Protein AF-A0A2D7ID53-F1 (afdb_monomer)

Structure (mmCIF, N/CA/C/O backbone):
data_AF-A0A2D7ID53-F1
#
_entry.id   AF-A0A2D7ID53-F1
#
loop_
_atom_site.group_PDB
_atom_site.id
_atom_site.type_symbol
_atom_site.label_atom_id
_atom_site.label_alt_id
_atom_site.label_comp_id
_atom_site.label_asym_id
_atom_site.label_entity_id
_atom_site.label_seq_id
_atom_site.pdbx_PDB_ins_code
_atom_site.Cartn_x
_atom_site.Cartn_y
_atom_site.Cartn_z
_atom_site.occupancy
_atom_site.B_iso_or_equiv
_atom_site.auth_seq_id
_atom_site.auth_comp_id
_atom_site.auth_asym_id
_atom_site.auth_atom_id
_atom_site.pdbx_PDB_model_num
ATOM 1 N N . MET A 1 1 ? -32.917 -22.257 18.098 1.00 41.25 1 MET A N 1
ATOM 2 C CA . MET A 1 1 ? -31.960 -21.820 19.135 1.00 41.25 1 MET A CA 1
ATOM 3 C C . MET A 1 1 ? -31.713 -20.346 18.908 1.00 41.25 1 MET A C 1
ATOM 5 O O . MET A 1 1 ? -31.464 -19.982 17.764 1.00 41.25 1 MET A O 1
ATOM 9 N N . SER A 1 2 ? -31.860 -19.512 19.936 1.00 52.16 2 SER A N 1
ATOM 10 C CA . SER A 1 2 ? -31.463 -18.105 19.840 1.00 52.16 2 SER A CA 1
ATOM 11 C C . SER A 1 2 ? -29.978 -18.043 19.462 1.00 52.16 2 SER A C 1
ATOM 13 O O . SER A 1 2 ? -29.168 -18.703 20.108 1.00 52.16 2 SER A O 1
ATOM 15 N N . LYS A 1 3 ? -29.627 -17.316 18.392 1.00 76.31 3 LYS A N 1
ATOM 16 C CA . LYS A 1 3 ? -28.229 -17.027 18.017 1.00 76.31 3 LYS A CA 1
ATOM 17 C C . LYS A 1 3 ? -27.692 -15.783 18.745 1.00 76.31 3 LYS A C 1
ATOM 19 O O . LYS A 1 3 ? -26.691 -15.207 18.325 1.00 76.31 3 LYS A O 1
ATOM 24 N N . VAL A 1 4 ? -28.375 -15.352 19.805 1.00 86.44 4 VAL A N 1
ATOM 25 C CA . VAL A 1 4 ? -27.914 -14.274 20.678 1.00 86.44 4 VAL A CA 1
ATOM 26 C C . VAL A 1 4 ? -26.907 -14.838 21.674 1.00 86.44 4 VAL A C 1
ATOM 28 O O . VAL A 1 4 ? -27.161 -15.885 22.270 1.00 86.44 4 VAL A O 1
ATOM 31 N N . LYS A 1 5 ? -25.782 -14.147 21.862 1.00 92.31 5 LYS A N 1
ATOM 32 C CA . LYS A 1 5 ? -24.809 -14.452 22.920 1.00 92.31 5 LYS A CA 1
ATOM 33 C C . LYS A 1 5 ? -24.472 -13.196 23.707 1.00 92.31 5 LYS A C 1
ATOM 35 O O . LYS A 1 5 ? -24.335 -12.129 23.107 1.00 92.31 5 LYS A O 1
ATOM 40 N N . MET A 1 6 ? -24.291 -13.327 25.018 1.00 96.12 6 MET A N 1
ATOM 41 C CA . MET A 1 6 ? -23.819 -12.216 25.841 1.00 96.12 6 MET A CA 1
ATOM 42 C C . MET A 1 6 ? -22.350 -11.922 25.539 1.00 96.12 6 MET A C 1
ATOM 44 O O . MET A 1 6 ? -21.576 -12.820 25.196 1.00 96.12 6 MET A O 1
ATOM 48 N N . LEU A 1 7 ? -21.942 -10.663 25.699 1.00 96.25 7 LEU A N 1
ATOM 49 C CA . LEU A 1 7 ? -20.563 -10.233 25.473 1.00 96.25 7 LEU A CA 1
ATOM 50 C C . LEU A 1 7 ? -19.567 -11.073 26.283 1.00 96.25 7 LEU A C 1
ATOM 52 O O . LEU A 1 7 ? -18.547 -11.501 25.746 1.00 96.25 7 LEU A O 1
ATOM 56 N N . LEU A 1 8 ? -19.867 -11.329 27.558 1.00 97.19 8 LEU A N 1
ATOM 57 C CA . LEU A 1 8 ? -18.986 -12.084 28.452 1.00 97.19 8 LEU A CA 1
ATOM 58 C C . LEU A 1 8 ? -18.847 -13.561 28.050 1.00 97.19 8 LEU A C 1
ATOM 60 O O . LEU A 1 8 ? -17.751 -14.110 28.167 1.00 97.19 8 LEU A O 1
ATOM 64 N N . ASP A 1 9 ? -19.898 -14.172 27.497 1.00 95.69 9 ASP A N 1
ATOM 65 C CA . ASP A 1 9 ? -19.823 -15.534 26.952 1.00 95.69 9 ASP A CA 1
ATOM 66 C C . ASP A 1 9 ? -18.870 -15.575 25.752 1.00 95.69 9 ASP A C 1
ATOM 68 O O . ASP A 1 9 ? -17.985 -16.426 25.668 1.00 95.69 9 ASP A O 1
ATOM 72 N N . VAL A 1 10 ? -18.981 -14.591 24.856 1.00 94.75 10 VAL A N 1
ATOM 73 C CA . VAL A 1 10 ? -18.097 -14.473 23.687 1.00 94.75 10 VAL A CA 1
ATOM 74 C C . VAL A 1 10 ? -16.656 -14.164 24.092 1.00 94.75 10 VAL A C 1
ATOM 76 O O . VAL A 1 10 ? -15.720 -14.655 23.464 1.00 94.75 10 VAL A O 1
ATOM 79 N N . VAL A 1 11 ? -16.436 -13.392 25.159 1.00 96.19 11 VAL A N 1
ATOM 80 C CA . VAL A 1 11 ? -15.091 -13.184 25.719 1.00 96.19 11 VAL A CA 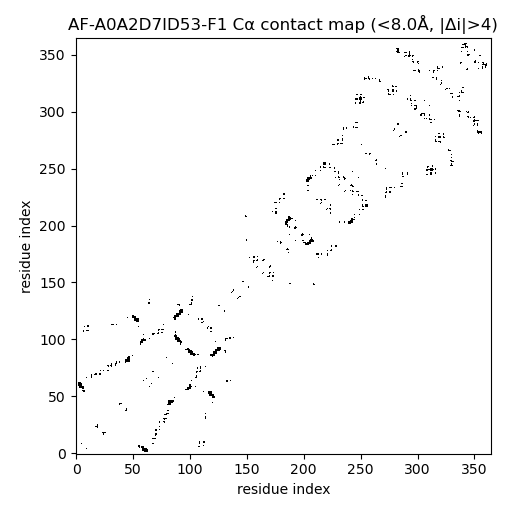1
ATOM 81 C C . VAL A 1 11 ? -14.494 -14.510 26.196 1.00 96.19 11 VAL A C 1
ATOM 83 O O . VAL A 1 11 ? -13.323 -14.772 25.915 1.00 96.19 11 VAL A O 1
ATOM 86 N N . ALA A 1 12 ? -15.276 -15.354 26.876 1.00 95.31 12 ALA A N 1
ATOM 87 C CA . ALA A 1 12 ? -14.819 -16.667 27.328 1.00 95.31 12 ALA A CA 1
ATOM 88 C C . ALA A 1 12 ? -14.490 -17.602 26.149 1.00 95.31 12 ALA A C 1
ATOM 90 O O . ALA A 1 12 ? -13.464 -18.286 26.172 1.00 95.31 12 ALA A O 1
ATOM 91 N N . GLU A 1 13 ? -15.306 -17.586 25.093 1.00 93.38 13 GLU A N 1
ATOM 92 C CA . GLU A 1 13 ? -15.044 -18.318 23.846 1.00 93.38 13 GLU A CA 1
ATOM 93 C C . GLU A 1 13 ? -13.737 -17.855 23.189 1.00 93.38 13 GLU A C 1
ATOM 95 O O . GLU A 1 13 ? -12.841 -18.664 22.951 1.00 93.38 13 GLU A O 1
ATOM 100 N N . VAL A 1 14 ? -13.556 -16.543 23.009 1.00 92.75 14 VAL A N 1
ATOM 101 C CA . VAL A 1 14 ? -12.329 -15.983 22.425 1.00 92.75 14 VAL A CA 1
ATOM 102 C C . VAL A 1 14 ? -11.102 -16.310 23.274 1.00 92.75 14 VAL A C 1
ATOM 104 O O . VAL A 1 14 ? -10.051 -16.622 22.722 1.00 92.75 14 VAL A O 1
ATOM 107 N N . GLN A 1 15 ? -11.195 -16.275 24.605 1.00 93.62 15 GLN A N 1
ATOM 108 C CA . GLN A 1 15 ? -10.083 -16.664 25.480 1.00 93.62 15 GLN A CA 1
ATOM 109 C C . GLN A 1 15 ? -9.680 -18.132 25.303 1.00 93.62 15 GLN A C 1
ATOM 111 O O . GLN A 1 15 ? -8.494 -18.451 25.412 1.00 93.62 15 GLN A O 1
ATOM 116 N N . LYS A 1 16 ? -10.649 -19.007 25.021 1.00 93.31 16 LYS A N 1
ATOM 117 C CA . LYS A 1 16 ? -10.422 -20.431 24.773 1.00 93.31 16 LYS A CA 1
ATOM 118 C C . LYS A 1 16 ? -9.828 -20.688 23.385 1.00 93.31 16 LYS A C 1
ATOM 120 O O . LYS A 1 16 ? -8.919 -21.501 23.274 1.00 93.31 16 LYS A O 1
ATOM 125 N N . GLU A 1 17 ? -10.318 -20.001 22.357 1.00 91.12 17 GLU A N 1
ATOM 126 C CA . GLU A 1 17 ? -9.949 -20.231 20.950 1.00 91.12 17 GLU A CA 1
ATOM 127 C C . GLU A 1 17 ? -8.668 -19.492 20.530 1.00 91.12 17 GLU A C 1
ATOM 129 O O . GLU A 1 17 ? -7.890 -19.976 19.706 1.00 91.12 17 GLU A O 1
ATOM 134 N N . ALA A 1 18 ? -8.385 -18.324 21.117 1.00 89.50 18 ALA A N 1
ATOM 135 C CA . ALA A 1 18 ? -7.254 -17.491 20.710 1.00 89.50 18 ALA A CA 1
ATOM 136 C C . ALA A 1 18 ? -5.874 -18.178 20.745 1.00 89.50 18 ALA A C 1
ATOM 138 O O . ALA A 1 18 ? -5.064 -17.870 19.866 1.00 89.50 18 ALA A O 1
ATOM 139 N N . PRO A 1 19 ? -5.551 -19.071 21.705 1.00 92.19 19 PRO A N 1
ATOM 140 C CA . PRO A 1 19 ? -4.287 -19.806 21.695 1.00 92.19 19 PRO A CA 1
ATOM 141 C C . PRO A 1 19 ? -4.093 -20.710 20.472 1.00 92.19 19 PRO A C 1
ATOM 143 O O . PRO A 1 19 ? -2.948 -20.936 20.082 1.00 92.19 19 PRO A O 1
ATOM 146 N N . GLU A 1 20 ? -5.179 -21.208 19.875 1.00 90.88 20 GLU A N 1
ATOM 147 C CA . GLU A 1 20 ? -5.150 -22.062 18.681 1.00 90.88 20 GLU A CA 1
ATOM 148 C C . GLU A 1 20 ? -5.042 -21.215 17.403 1.00 90.88 20 GLU A C 1
ATOM 150 O O . GLU A 1 20 ? -4.245 -21.516 16.513 1.00 90.88 20 GLU A O 1
ATOM 155 N N . ASP A 1 21 ? -5.767 -20.096 17.355 1.00 86.25 21 ASP A N 1
ATOM 156 C CA . ASP A 1 21 ? -5.868 -19.233 16.171 1.00 86.25 21 ASP A CA 1
ATOM 157 C C . ASP A 1 21 ? -4.737 -18.208 16.025 1.00 86.25 21 ASP A C 1
ATOM 159 O O . ASP A 1 21 ? -4.472 -17.689 14.932 1.00 86.25 21 ASP A O 1
ATOM 163 N N . VAL A 1 22 ? -4.086 -17.837 17.130 1.00 90.56 22 VAL A N 1
ATOM 164 C CA . VAL A 1 22 ? -3.120 -16.736 17.164 1.00 90.56 22 VAL A CA 1
ATOM 165 C C . VAL A 1 22 ? -1.745 -17.241 17.601 1.00 90.56 22 VAL A C 1
ATOM 167 O O . VAL A 1 22 ? -1.519 -17.511 18.782 1.00 90.56 22 VAL A O 1
ATOM 170 N N . PRO A 1 23 ? -0.750 -17.253 16.693 1.00 91.38 23 PRO A N 1
ATOM 171 C CA . PRO A 1 23 ? 0.606 -17.651 17.040 1.00 91.38 23 PRO A CA 1
ATOM 172 C C . PRO A 1 23 ? 1.173 -16.818 18.193 1.00 91.38 23 PRO A C 1
ATOM 174 O O . PRO A 1 23 ? 1.200 -15.581 18.130 1.00 91.38 23 PRO A O 1
ATOM 177 N N . ASN A 1 24 ? 1.682 -17.506 19.219 1.00 93.12 24 ASN A N 1
ATOM 178 C CA . ASN A 1 24 ? 2.230 -16.909 20.440 1.00 93.12 24 ASN A CA 1
ATOM 179 C C . ASN A 1 24 ? 1.235 -16.001 21.186 1.00 93.12 24 ASN A C 1
ATOM 181 O O . ASN A 1 24 ? 1.640 -14.971 21.736 1.00 93.12 24 ASN A O 1
ATOM 185 N N . PHE A 1 25 ? -0.053 -16.364 21.200 1.00 93.56 25 PHE A N 1
ATOM 186 C CA . PHE A 1 25 ? -1.121 -15.579 21.820 1.00 93.56 25 PHE A CA 1
ATOM 187 C C . PHE A 1 25 ? -0.772 -15.090 23.231 1.00 93.56 25 PHE A C 1
ATOM 189 O O . PHE A 1 25 ? -0.771 -13.886 23.466 1.00 93.56 25 PHE A O 1
ATOM 196 N N . SER A 1 26 ? -0.387 -15.987 24.145 1.00 93.31 26 SER A N 1
ATOM 197 C CA . SER A 1 26 ? -0.123 -15.636 25.550 1.00 93.31 26 SER A CA 1
ATOM 198 C C . SER A 1 26 ? 0.940 -14.546 25.702 1.00 93.31 26 SER A C 1
ATOM 200 O O . SER A 1 26 ? 0.766 -13.611 26.482 1.00 93.31 26 SER A O 1
ATOM 202 N N . LYS A 1 27 ? 2.018 -14.619 24.907 1.00 95.31 27 LYS A N 1
ATOM 203 C CA . LYS A 1 27 ? 3.072 -13.596 24.893 1.00 95.31 27 LYS A CA 1
ATOM 204 C C . LYS A 1 27 ? 2.535 -12.262 24.373 1.00 95.31 27 LYS A C 1
ATOM 206 O O . LYS A 1 27 ? 2.718 -11.236 25.018 1.00 95.31 27 LYS A O 1
ATOM 211 N N . ARG A 1 28 ? 1.838 -12.279 23.233 1.00 95.06 28 ARG A N 1
ATOM 212 C CA . ARG A 1 28 ? 1.266 -11.070 22.612 1.00 95.06 28 ARG A CA 1
ATOM 213 C C . ARG A 1 28 ? 0.210 -10.405 23.494 1.00 95.06 28 ARG A C 1
ATOM 215 O O . ARG A 1 28 ? 0.125 -9.182 23.536 1.00 95.06 28 ARG A O 1
ATOM 222 N N . TYR A 1 29 ? -0.582 -11.199 24.203 1.00 95.81 29 TYR A N 1
ATOM 223 C CA . TYR A 1 29 ? -1.589 -10.713 25.135 1.00 95.81 29 TYR A CA 1
ATOM 224 C C . TYR A 1 29 ? -0.951 -10.060 26.367 1.00 95.81 29 TYR A C 1
ATOM 226 O O . TYR A 1 29 ? -1.362 -8.967 26.758 1.00 95.81 29 TYR A O 1
ATOM 234 N N . ALA A 1 30 ? 0.109 -10.656 26.923 1.00 95.69 30 ALA A N 1
ATOM 235 C CA . ALA A 1 30 ? 0.893 -10.026 27.985 1.00 95.69 30 ALA A CA 1
ATOM 236 C C . ALA A 1 30 ? 1.517 -8.694 27.522 1.00 95.69 30 ALA A C 1
ATOM 238 O O . ALA A 1 30 ? 1.385 -7.681 28.209 1.00 95.69 30 ALA A O 1
ATOM 239 N N . GLU A 1 31 ? 2.116 -8.662 26.327 1.00 96.12 31 GLU A N 1
ATOM 240 C CA . GLU A 1 31 ? 2.649 -7.436 25.714 1.00 96.12 31 GLU A CA 1
ATOM 241 C C . GLU A 1 31 ? 1.565 -6.361 25.529 1.00 96.12 31 GLU A C 1
ATOM 243 O O . GLU A 1 31 ? 1.813 -5.183 25.785 1.00 96.12 31 GLU A O 1
ATOM 248 N N . ALA A 1 32 ? 0.348 -6.748 25.134 1.00 95.75 32 ALA A N 1
ATOM 249 C CA . ALA A 1 32 ? -0.766 -5.817 24.975 1.00 95.75 32 ALA A CA 1
ATOM 250 C C . ALA A 1 32 ? -1.214 -5.192 26.307 1.00 95.75 32 ALA A C 1
ATOM 252 O O . ALA A 1 32 ? -1.481 -3.989 26.352 1.00 95.75 32 ALA A O 1
ATOM 253 N N . LYS A 1 33 ? -1.241 -5.967 27.401 1.00 95.94 33 LYS A N 1
ATOM 254 C CA . LYS A 1 33 ? -1.518 -5.430 28.746 1.00 95.94 33 LYS A CA 1
ATOM 255 C C . LYS A 1 33 ? -0.450 -4.433 29.188 1.00 95.94 33 LYS A C 1
ATOM 257 O O . LYS A 1 33 ? -0.790 -3.363 29.686 1.00 95.94 33 LYS A O 1
ATOM 262 N N . VAL A 1 34 ? 0.824 -4.744 28.942 1.00 95.88 34 VAL A N 1
ATOM 263 C CA . VAL A 1 34 ? 1.936 -3.817 29.207 1.00 95.88 34 VAL A CA 1
ATOM 264 C C . VAL A 1 34 ? 1.799 -2.547 28.362 1.00 95.88 34 VAL A C 1
ATOM 266 O O . VAL A 1 34 ? 1.963 -1.444 28.881 1.00 95.88 34 VAL A O 1
ATOM 269 N N . ASN A 1 35 ? 1.440 -2.664 27.077 1.00 93.94 35 ASN A N 1
ATOM 270 C CA . ASN A 1 35 ? 1.160 -1.496 26.241 1.00 93.94 35 ASN A CA 1
ATOM 271 C C . ASN A 1 35 ? 0.053 -0.629 26.857 1.00 93.94 35 ASN A C 1
ATOM 273 O O . ASN A 1 35 ? 0.269 0.569 27.012 1.00 93.94 35 ASN A O 1
ATOM 277 N N . LEU A 1 36 ? -1.082 -1.209 27.261 1.00 95.69 36 LEU A N 1
ATOM 278 C CA . LEU A 1 36 ? -2.165 -0.454 27.898 1.00 95.69 36 LEU A CA 1
ATOM 279 C C . LEU A 1 36 ? -1.698 0.264 29.172 1.00 95.69 36 LEU A C 1
ATOM 281 O O . LEU A 1 36 ? -1.951 1.458 29.316 1.00 95.69 36 LEU A O 1
ATOM 285 N N . GLN A 1 37 ? -0.970 -0.422 30.056 1.00 95.12 37 GLN A N 1
ATOM 286 C CA . GLN A 1 37 ? -0.397 0.191 31.260 1.00 95.12 37 GLN A CA 1
ATOM 287 C C . GLN A 1 37 ? 0.489 1.396 30.910 1.00 95.12 37 GLN A C 1
ATOM 289 O O . GLN A 1 37 ? 0.351 2.460 31.511 1.00 95.12 37 GLN A O 1
ATOM 294 N N . ASN A 1 38 ? 1.329 1.273 29.879 1.00 94.75 38 ASN A N 1
ATOM 295 C CA . ASN A 1 38 ? 2.158 2.373 29.387 1.00 94.75 38 ASN A CA 1
ATOM 296 C C . ASN A 1 38 ? 1.330 3.534 28.810 1.00 94.75 38 ASN A C 1
ATOM 298 O O . ASN A 1 38 ? 1.721 4.691 28.959 1.00 94.75 38 ASN A O 1
ATOM 302 N N . GLN A 1 39 ? 0.204 3.260 28.14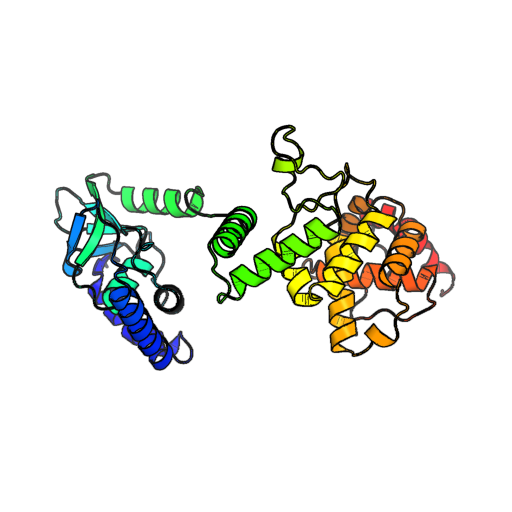0 1.00 93.44 39 GLN A N 1
ATOM 303 C CA . GLN A 1 39 ? -0.697 4.311 27.654 1.00 93.44 39 GLN A CA 1
ATOM 304 C C . GLN A 1 39 ? -1.340 5.065 28.827 1.00 93.44 39 GLN A C 1
ATOM 306 O O . GLN A 1 39 ? -1.312 6.297 28.850 1.00 93.44 39 GLN A O 1
ATOM 311 N N . ILE A 1 40 ? -1.853 4.337 29.822 1.00 94.00 40 ILE A N 1
ATOM 312 C CA . ILE A 1 40 ? -2.484 4.911 31.019 1.00 94.00 40 ILE A CA 1
ATOM 313 C C . ILE A 1 40 ? -1.472 5.740 31.818 1.00 94.00 40 ILE A C 1
ATOM 315 O O . ILE A 1 40 ? -1.779 6.863 32.208 1.00 94.00 40 ILE A O 1
ATOM 319 N N . ALA A 1 41 ? -0.237 5.255 31.982 1.00 95.19 41 ALA A N 1
ATOM 320 C CA . ALA A 1 41 ? 0.840 6.000 32.641 1.00 95.19 41 ALA A CA 1
ATOM 321 C C . ALA A 1 41 ? 1.174 7.331 31.936 1.00 95.19 41 ALA A C 1
ATOM 323 O O . ALA A 1 41 ? 1.614 8.281 32.576 1.00 95.19 41 ALA A O 1
ATOM 324 N N . LYS A 1 42 ? 0.918 7.430 30.623 1.00 94.38 42 LYS A N 1
ATOM 325 C CA . LYS A 1 42 ? 1.028 8.672 29.833 1.00 94.38 42 LYS A CA 1
ATOM 326 C C . LYS A 1 42 ? -0.231 9.554 29.910 1.00 94.38 42 LYS A C 1
ATOM 328 O O . LYS A 1 42 ? -0.361 10.484 29.116 1.00 94.38 42 LYS A O 1
ATOM 333 N N . GLY A 1 43 ? -1.179 9.247 30.798 1.00 94.38 43 GLY A N 1
ATOM 334 C CA . GLY A 1 43 ? -2.446 9.967 30.955 1.00 94.38 43 GLY A CA 1
ATOM 335 C C . GLY A 1 43 ? -3.442 9.752 29.810 1.00 94.38 43 GLY A C 1
ATOM 336 O O . GLY A 1 43 ? -4.355 10.556 29.628 1.00 94.38 43 GLY A O 1
ATOM 337 N N . ARG A 1 44 ? -3.267 8.706 28.993 1.00 94.19 44 ARG A N 1
ATOM 338 C CA . ARG A 1 44 ? -4.133 8.427 27.838 1.00 94.19 44 ARG A CA 1
ATOM 339 C C . ARG A 1 44 ? -5.338 7.609 28.300 1.00 94.19 44 ARG A C 1
ATOM 341 O O . ARG A 1 44 ? -5.187 6.446 28.660 1.00 94.19 44 ARG A O 1
ATOM 348 N N . MET A 1 45 ? -6.519 8.220 28.267 1.00 93.12 45 MET A N 1
ATOM 349 C CA . MET A 1 45 ? -7.785 7.630 28.722 1.00 93.12 45 MET A CA 1
ATOM 350 C C . MET A 1 45 ? -8.760 7.432 27.558 1.00 93.12 45 MET A C 1
ATOM 352 O O . MET A 1 45 ? -8.551 7.995 26.480 1.00 93.12 45 MET A O 1
ATOM 356 N N . LEU A 1 46 ? -9.812 6.633 27.779 1.00 92.94 46 LEU A N 1
ATOM 357 C CA . LEU A 1 46 ? -10.918 6.510 26.826 1.00 92.94 46 LEU A CA 1
ATOM 358 C C . LEU A 1 46 ? -11.571 7.886 26.575 1.00 92.94 46 LEU A C 1
ATOM 360 O O . LEU A 1 46 ? -11.570 8.731 27.481 1.00 92.94 46 LEU A O 1
ATOM 364 N N . PRO A 1 47 ? -12.105 8.146 25.366 1.00 87.56 47 PRO A N 1
ATOM 365 C CA . PRO A 1 47 ? -12.761 9.408 25.055 1.00 87.56 47 PRO A CA 1
ATOM 366 C C . PRO A 1 47 ? -14.020 9.602 25.905 1.00 87.56 47 PRO A C 1
ATOM 368 O O . PRO A 1 47 ? -14.697 8.642 26.260 1.00 87.56 47 PRO A O 1
ATOM 371 N N . ARG A 1 48 ? -14.341 10.862 26.209 1.00 86.94 48 ARG A N 1
ATOM 372 C CA . ARG A 1 48 ? -15.553 11.261 26.944 1.00 86.94 48 ARG A CA 1
ATOM 373 C C . ARG A 1 48 ? -16.612 11.801 25.979 1.00 86.94 48 ARG A C 1
ATOM 375 O O . ARG A 1 48 ? -16.274 12.196 24.867 1.00 86.94 48 ARG A O 1
ATOM 382 N N . GLY A 1 49 ? -17.861 11.892 26.441 1.00 84.69 49 GLY A N 1
ATOM 383 C CA . GLY A 1 49 ? -18.986 12.455 25.675 1.00 84.69 49 GLY A CA 1
ATOM 384 C C . GLY A 1 49 ? -20.011 11.423 25.197 1.00 84.69 49 GLY A C 1
ATOM 385 O O . GLY A 1 49 ? -20.836 11.742 24.351 1.00 84.69 49 GLY A O 1
ATOM 386 N N . VAL A 1 50 ? -19.940 10.205 25.731 1.00 87.81 50 VAL A N 1
ATOM 387 C CA . VAL A 1 50 ? -20.846 9.081 25.472 1.00 87.81 50 VAL A CA 1
ATOM 388 C C . VAL A 1 50 ? -21.127 8.348 26.780 1.00 87.81 50 VAL A C 1
ATOM 390 O O . VAL A 1 50 ? -20.416 8.560 27.766 1.00 87.81 50 VAL A O 1
ATOM 393 N N . GLU A 1 51 ? -22.160 7.513 26.789 1.00 90.62 51 GLU A N 1
ATOM 394 C CA . GLU A 1 51 ? -22.541 6.719 27.956 1.00 90.62 51 GLU A CA 1
ATOM 395 C C . GLU A 1 51 ? -21.552 5.569 28.182 1.00 90.62 51 GLU A C 1
ATOM 397 O O . GLU A 1 51 ? -20.949 5.060 27.237 1.00 90.62 51 GLU A O 1
ATOM 402 N N . GLU A 1 52 ? -21.371 5.158 29.437 1.00 93.75 52 GLU A N 1
ATOM 403 C CA . GLU A 1 52 ? -20.564 3.993 29.807 1.00 93.75 52 GLU A CA 1
ATOM 404 C C . GLU A 1 52 ? -21.464 2.948 30.460 1.00 93.75 52 GLU A C 1
ATOM 406 O O . GLU A 1 52 ? -22.037 3.200 31.522 1.00 93.75 52 GLU A O 1
ATOM 411 N N . HIS A 1 53 ? -21.537 1.762 29.860 1.00 96.38 53 HIS A N 1
ATOM 412 C CA . HIS A 1 53 ? -22.348 0.659 30.371 1.00 96.38 53 HIS A CA 1
ATOM 413 C C . HIS A 1 53 ? -21.480 -0.521 30.837 1.00 96.38 53 HIS A C 1
ATOM 415 O O . HIS A 1 53 ? -20.425 -0.774 30.237 1.00 96.38 53 HIS A O 1
ATOM 421 N N . PRO A 1 54 ? -21.881 -1.227 31.913 1.00 97.31 54 PRO A N 1
ATOM 422 C CA . PRO A 1 54 ? -21.316 -2.514 32.314 1.00 97.31 54 PRO A CA 1
ATOM 423 C C . PRO A 1 54 ? -21.246 -3.528 31.169 1.00 97.31 54 PRO A C 1
ATOM 425 O O . PRO A 1 54 ? -22.134 -3.594 30.326 1.00 97.31 54 PRO A O 1
ATOM 428 N N . LEU A 1 55 ? -20.202 -4.364 31.158 1.00 97.06 55 LEU A N 1
ATOM 429 C CA . LEU A 1 55 ? -20.046 -5.413 30.138 1.00 97.06 55 LEU A CA 1
ATOM 430 C C . LEU A 1 55 ? -21.214 -6.416 30.092 1.00 97.06 55 LEU A C 1
ATOM 432 O O . LEU A 1 55 ? -21.469 -7.000 29.040 1.00 97.06 55 LEU A O 1
ATOM 436 N N . GLU A 1 56 ? -21.883 -6.637 31.224 1.00 96.56 56 GLU A N 1
ATOM 437 C CA . GLU A 1 56 ? -23.011 -7.566 31.368 1.00 96.56 56 GLU A CA 1
ATOM 438 C C . GLU A 1 56 ? -24.281 -7.114 30.637 1.00 96.56 56 GLU A C 1
ATOM 440 O O . GLU A 1 56 ? -25.111 -7.955 30.300 1.00 96.56 56 GLU A O 1
ATOM 445 N N . ASP A 1 57 ? -24.387 -5.827 30.300 1.00 96.81 57 ASP A N 1
ATOM 446 C CA . ASP A 1 57 ? -25.549 -5.276 29.598 1.00 96.81 57 ASP A CA 1
ATOM 447 C C . ASP A 1 57 ? -25.553 -5.638 28.104 1.00 96.81 57 ASP A C 1
ATOM 449 O O . ASP A 1 57 ? -26.568 -5.479 27.426 1.00 96.81 57 ASP A O 1
ATOM 453 N N . PHE A 1 58 ? -24.426 -6.107 27.556 1.00 96.94 58 PHE A N 1
ATOM 454 C CA . PHE A 1 58 ? -24.230 -6.223 26.112 1.00 96.94 58 PHE A CA 1
ATOM 455 C C . PHE A 1 58 ? -24.427 -7.636 25.560 1.00 96.94 58 PHE A C 1
ATOM 457 O O . PHE A 1 58 ? -23.910 -8.618 26.099 1.00 96.94 58 PHE A O 1
ATOM 464 N N . ALA A 1 59 ? -25.060 -7.718 24.388 1.00 94.50 59 ALA A N 1
ATOM 465 C CA . ALA A 1 59 ? -25.210 -8.949 23.616 1.00 94.50 59 ALA A CA 1
ATOM 466 C C . ALA A 1 59 ? -24.908 -8.755 22.119 1.00 94.50 59 ALA A C 1
ATOM 468 O O . ALA A 1 59 ? -24.933 -7.642 21.591 1.00 94.50 59 ALA A O 1
ATOM 469 N N . PHE A 1 60 ? -24.645 -9.865 21.429 1.00 89.50 60 PHE A N 1
ATOM 470 C CA . PHE A 1 60 ? -24.476 -9.947 19.977 1.00 89.50 60 PHE A CA 1
ATOM 471 C C . PHE A 1 60 ? -25.585 -10.784 19.352 1.00 89.50 60 PHE A C 1
ATOM 473 O O . PHE A 1 60 ? -25.977 -11.805 19.918 1.00 89.50 60 PHE A O 1
ATOM 480 N N . ASN A 1 61 ? -26.034 -10.404 18.156 1.00 84.00 61 ASN A N 1
ATOM 481 C CA . ASN A 1 61 ? -27.005 -11.159 17.368 1.00 84.00 61 ASN A CA 1
ATOM 482 C C . ASN A 1 61 ? -26.318 -11.842 16.172 1.00 84.00 61 ASN A C 1
ATOM 484 O O . ASN A 1 61 ? -26.276 -11.318 15.057 1.00 84.00 61 ASN A O 1
ATOM 488 N N . TYR A 1 62 ? -25.833 -13.072 16.362 1.00 79.56 62 TYR A N 1
ATOM 489 C CA . TYR A 1 62 ? -25.167 -13.842 15.299 1.00 79.56 62 TYR A CA 1
ATOM 490 C C . TYR A 1 62 ? -26.122 -14.393 14.225 1.00 79.56 62 TYR A C 1
ATOM 492 O O . TYR A 1 62 ? -25.725 -15.184 13.367 1.00 79.56 62 TYR A O 1
ATOM 500 N N . SER A 1 63 ? -27.399 -13.999 14.237 1.00 69.44 63 SER A N 1
ATOM 501 C CA . SER A 1 63 ? -28.284 -14.233 13.089 1.00 69.44 63 SER A CA 1
ATOM 502 C C . SER A 1 63 ? -27.915 -13.352 11.897 1.00 69.44 63 SER A C 1
ATOM 504 O O . SER A 1 63 ? -28.164 -13.754 10.764 1.00 69.44 63 SER A O 1
ATOM 506 N N . VAL A 1 64 ? -27.322 -12.182 12.158 1.00 66.56 64 VAL A N 1
ATOM 507 C CA . VAL A 1 64 ? -27.026 -11.151 11.148 1.00 66.56 64 VAL A CA 1
ATOM 508 C C . VAL A 1 64 ? -25.570 -10.682 11.188 1.00 66.56 64 VAL A C 1
ATOM 510 O O . VAL A 1 64 ? -25.060 -10.144 10.210 1.00 66.56 64 VAL A O 1
ATOM 513 N N . GLN A 1 65 ? -24.871 -10.935 12.294 1.00 66.19 65 GLN A N 1
ATOM 514 C CA . GLN A 1 65 ? -23.493 -10.501 12.500 1.00 66.19 65 GLN A CA 1
ATOM 515 C C . GLN A 1 65 ? -22.487 -11.613 12.229 1.00 66.19 65 GLN A C 1
ATOM 517 O O . GLN A 1 65 ? -22.749 -12.794 12.453 1.00 66.19 65 GLN A O 1
ATOM 522 N N . ARG A 1 66 ? -21.288 -11.219 11.793 1.00 72.94 66 ARG A N 1
ATOM 523 C CA . ARG A 1 66 ? -20.148 -12.135 11.650 1.00 72.94 66 ARG A CA 1
ATOM 524 C C . ARG A 1 66 ? -19.590 -12.548 13.013 1.00 72.94 66 ARG A C 1
ATOM 526 O O . ARG A 1 66 ? -19.569 -11.738 13.940 1.00 72.94 66 ARG A O 1
ATOM 533 N N . ASP A 1 67 ? -18.996 -13.733 13.081 1.00 82.00 67 ASP A N 1
ATOM 534 C CA . ASP A 1 67 ? -18.288 -14.197 14.277 1.00 82.00 67 ASP A CA 1
ATOM 535 C C . ASP A 1 67 ? -17.148 -13.250 14.685 1.00 82.00 67 ASP A C 1
ATOM 537 O O . ASP A 1 67 ? -16.488 -12.609 13.850 1.00 82.00 67 ASP A O 1
ATOM 541 N N . VAL A 1 68 ? -16.905 -13.155 15.994 1.00 86.56 68 VAL A N 1
ATOM 542 C CA . VAL A 1 68 ? -15.735 -12.452 16.530 1.00 86.56 68 VAL A CA 1
ATOM 543 C C . VAL A 1 68 ? -14.504 -13.313 16.281 1.00 86.56 68 VAL A C 1
ATOM 545 O O . VAL A 1 68 ? -14.442 -14.458 16.700 1.00 86.56 68 VAL A O 1
ATOM 548 N N . ARG A 1 69 ? -13.499 -12.750 15.607 1.00 88.50 69 ARG A N 1
ATOM 549 C CA . ARG A 1 69 ? -12.267 -13.467 15.260 1.00 88.50 69 ARG A CA 1
ATOM 550 C C . ARG A 1 69 ? -11.163 -13.168 16.275 1.00 88.50 69 ARG A C 1
ATOM 552 O O . ARG A 1 69 ? -10.742 -12.002 16.340 1.00 88.50 69 ARG A O 1
ATOM 559 N N . PRO A 1 70 ? -10.602 -14.173 16.974 1.00 91.62 70 PRO A N 1
ATOM 560 C CA . PRO A 1 70 ? -9.522 -13.966 17.942 1.00 91.62 70 PRO A CA 1
ATOM 561 C C . PRO A 1 70 ? -8.321 -13.196 17.378 1.00 91.62 70 PRO A C 1
ATOM 563 O O . PRO A 1 70 ? -7.799 -12.272 18.008 1.00 91.62 70 PRO A O 1
ATOM 566 N N . GLY A 1 71 ? -7.932 -13.487 16.131 1.00 89.81 71 GLY A N 1
ATOM 567 C CA . GLY A 1 71 ? -6.851 -12.771 15.447 1.00 89.81 71 GLY A CA 1
ATOM 568 C C . GLY A 1 71 ? -7.105 -11.268 15.280 1.00 89.81 71 GLY A C 1
ATOM 569 O O . GLY A 1 71 ? -6.173 -10.468 15.387 1.00 89.81 71 GLY A O 1
ATOM 570 N N . HIS A 1 72 ? -8.356 -10.850 15.065 1.00 89.12 72 HIS A N 1
ATOM 571 C CA . HIS A 1 72 ? -8.698 -9.432 14.948 1.00 89.12 72 HIS A CA 1
ATOM 572 C C . HIS A 1 72 ? -8.698 -8.750 16.320 1.00 89.12 72 HIS A C 1
ATOM 574 O O . HIS A 1 72 ? -8.091 -7.688 16.455 1.00 89.12 72 HIS A O 1
ATOM 580 N N . VAL A 1 73 ? -9.268 -9.384 17.350 1.00 94.00 73 VAL A N 1
ATOM 581 C CA . VAL A 1 73 ? -9.190 -8.887 18.737 1.00 94.00 73 VAL A CA 1
ATOM 582 C C . VAL A 1 73 ? -7.725 -8.665 19.138 1.00 94.00 73 VAL A C 1
ATOM 584 O O . VAL A 1 73 ? -7.358 -7.596 19.630 1.00 94.00 73 VAL A O 1
ATOM 587 N N . MET A 1 74 ? -6.841 -9.619 18.824 1.00 94.81 74 MET A N 1
ATOM 588 C CA . MET A 1 74 ? -5.413 -9.474 19.109 1.00 94.81 74 MET A CA 1
ATOM 589 C C . MET A 1 74 ? -4.759 -8.312 18.346 1.00 94.81 74 MET A C 1
ATOM 591 O O . MET A 1 74 ? -3.929 -7.589 18.903 1.00 94.81 74 MET A O 1
ATOM 595 N N . ASN A 1 75 ? -5.127 -8.099 17.081 1.00 91.94 75 ASN A N 1
ATOM 596 C CA . ASN A 1 75 ? -4.603 -6.985 16.292 1.00 91.94 75 ASN A CA 1
ATOM 597 C C . ASN A 1 75 ? -4.999 -5.616 16.867 1.00 91.94 75 ASN A C 1
ATOM 599 O O . ASN A 1 75 ? -4.165 -4.707 16.850 1.00 91.94 75 ASN A O 1
ATOM 603 N N . ILE A 1 76 ? -6.225 -5.479 17.391 1.00 93.62 76 ILE A N 1
ATOM 604 C CA . ILE A 1 76 ? -6.676 -4.260 18.081 1.00 93.62 76 ILE A CA 1
ATOM 605 C C . ILE A 1 76 ? -5.855 -4.068 19.362 1.00 93.62 76 ILE A C 1
ATOM 607 O O . ILE A 1 76 ? -5.212 -3.032 19.525 1.00 93.62 76 ILE A O 1
ATOM 611 N N . MET A 1 77 ? -5.798 -5.089 20.225 1.00 94.56 77 MET A N 1
ATOM 612 C CA . MET A 1 77 ? -5.050 -5.063 21.490 1.00 94.56 77 MET A CA 1
ATOM 613 C C . MET A 1 77 ? -3.576 -4.660 21.312 1.00 94.56 77 MET A C 1
ATOM 615 O O . MET A 1 77 ? -3.061 -3.829 22.059 1.00 94.56 77 MET A O 1
ATOM 619 N N . LYS A 1 78 ? -2.897 -5.201 20.290 1.00 90.25 78 LYS A N 1
ATOM 620 C CA . LYS A 1 78 ? -1.469 -4.945 20.027 1.00 90.25 78 LYS A CA 1
ATOM 621 C C . LYS A 1 78 ? -1.144 -3.461 19.818 1.00 90.25 78 LYS A C 1
ATOM 623 O O . LYS A 1 78 ? -0.038 -3.032 20.133 1.00 90.25 78 LYS A O 1
ATOM 628 N N . LYS A 1 79 ? -2.065 -2.692 19.233 1.00 86.81 79 LYS A N 1
ATOM 629 C CA . LYS A 1 79 ? -1.866 -1.273 18.882 1.00 86.81 79 LYS A CA 1
ATOM 630 C C . LYS A 1 79 ? -2.809 -0.350 19.651 1.00 86.81 79 LYS A C 1
ATOM 632 O O . LYS A 1 79 ? -3.060 0.767 19.205 1.00 86.81 79 LYS A O 1
ATOM 637 N N . PHE A 1 80 ? -3.357 -0.830 20.763 1.00 93.81 80 PHE A N 1
ATOM 638 C CA . PHE A 1 80 ? -4.402 -0.122 21.481 1.00 93.81 80 PHE A CA 1
ATOM 639 C C . PHE A 1 80 ? -3.882 1.211 22.043 1.00 93.81 80 PHE A C 1
ATOM 641 O O . PHE A 1 80 ? -2.893 1.240 22.779 1.00 93.81 80 PHE A O 1
ATOM 648 N N . ASP A 1 81 ? -4.555 2.306 21.690 1.00 91.31 81 ASP A N 1
ATOM 649 C CA . ASP A 1 81 ? -4.405 3.631 22.296 1.00 91.31 81 ASP A CA 1
ATOM 650 C C . ASP A 1 81 ? -5.801 4.058 22.781 1.00 91.31 81 ASP A C 1
ATOM 652 O O . ASP A 1 81 ? -6.695 4.236 21.946 1.00 91.31 81 ASP A O 1
ATOM 656 N N . PRO A 1 82 ? -6.016 4.200 24.103 1.00 93.50 82 PRO A N 1
ATOM 657 C CA . PRO A 1 82 ? -7.329 4.507 24.659 1.00 93.50 82 PRO A CA 1
ATOM 658 C C . PRO A 1 82 ? -7.980 5.747 24.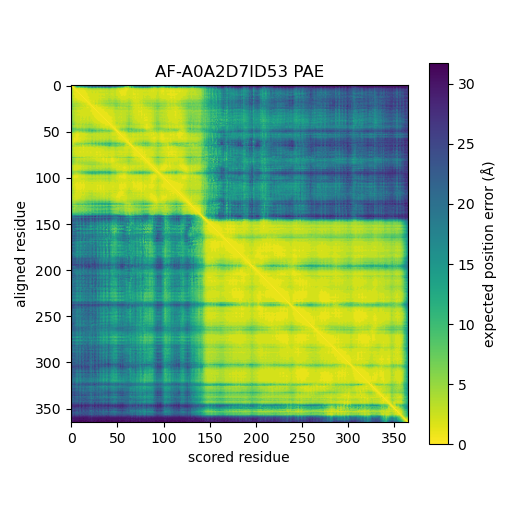039 1.00 93.50 82 PRO A C 1
ATOM 660 O O . PRO A 1 82 ? -9.188 5.752 23.849 1.00 93.50 82 PRO A O 1
ATOM 663 N N . ARG A 1 83 ? -7.201 6.761 23.637 1.00 91.88 83 ARG A N 1
ATOM 664 C CA . ARG A 1 83 ? -7.721 8.060 23.161 1.00 91.88 83 ARG A CA 1
ATOM 665 C C . ARG A 1 83 ? -8.438 7.996 21.819 1.00 91.88 83 ARG A C 1
ATOM 667 O O . ARG A 1 83 ? -9.135 8.938 21.461 1.00 91.88 83 ARG A O 1
ATOM 674 N N . VAL A 1 84 ? -8.215 6.933 21.052 1.00 88.69 84 VAL A N 1
ATOM 675 C CA . VAL A 1 84 ? -8.840 6.724 19.736 1.00 88.69 84 VAL A CA 1
ATOM 676 C C . VAL A 1 84 ? -9.795 5.532 19.746 1.00 88.69 84 VAL A C 1
ATOM 678 O O . VAL A 1 84 ? -10.272 5.109 18.695 1.00 88.69 84 VAL A O 1
ATOM 681 N N . CYS A 1 85 ? -10.074 4.976 20.928 1.00 90.12 85 CYS A N 1
ATOM 682 C CA . CYS A 1 85 ? -11.086 3.948 21.092 1.00 90.12 85 CYS A CA 1
ATOM 683 C C . CYS A 1 85 ? -12.466 4.590 20.948 1.00 90.12 85 CYS A C 1
ATOM 685 O O . CYS A 1 85 ? -12.929 5.297 21.840 1.00 90.12 85 CYS A O 1
ATOM 687 N N . THR A 1 86 ? -13.114 4.376 19.807 1.00 90.19 86 THR A N 1
ATOM 688 C CA . THR A 1 86 ? -14.476 4.864 19.598 1.00 90.19 86 THR A CA 1
ATOM 689 C C . THR A 1 86 ? -15.469 4.062 20.449 1.00 90.19 86 THR A C 1
ATOM 691 O O . THR A 1 86 ? -15.226 2.880 20.714 1.00 90.19 86 THR A O 1
ATOM 694 N N . PRO A 1 87 ? -16.597 4.659 20.867 1.00 93.19 87 PRO A N 1
ATOM 695 C CA . PRO A 1 87 ? -17.680 3.910 21.500 1.00 93.19 87 PRO A CA 1
ATOM 696 C C . PRO A 1 87 ? -18.137 2.746 20.619 1.00 93.19 87 PRO A C 1
ATOM 698 O O . PRO A 1 87 ? -17.996 2.779 19.393 1.00 93.19 87 PRO A O 1
ATOM 701 N N . VAL A 1 88 ? -18.670 1.695 21.230 1.00 94.06 88 VAL A N 1
ATOM 702 C CA . VAL A 1 88 ? -19.482 0.718 20.491 1.00 94.06 88 VAL A CA 1
ATOM 703 C C . VAL A 1 88 ? -20.847 1.328 20.175 1.00 94.06 88 VAL A C 1
ATOM 705 O O . VAL A 1 88 ? -21.259 2.297 20.813 1.00 94.06 88 VAL A O 1
ATOM 708 N N . SER A 1 89 ? -21.541 0.797 19.179 1.00 92.94 89 SER A N 1
ATOM 709 C CA . SER A 1 89 ? -22.911 1.215 18.882 1.00 92.94 89 SER A CA 1
ATOM 710 C C . SER A 1 89 ? -23.844 0.056 19.154 1.00 92.94 89 SER A C 1
ATOM 712 O O . SER A 1 89 ? -23.604 -1.056 18.674 1.00 92.94 89 SER A O 1
ATOM 714 N N . ALA A 1 90 ? -24.867 0.310 19.961 1.00 94.12 90 ALA A N 1
ATOM 715 C CA . ALA A 1 90 ? -25.830 -0.693 20.372 1.00 94.12 90 ALA A CA 1
ATOM 716 C C . ALA A 1 90 ? -27.259 -0.187 20.200 1.00 94.12 90 ALA A C 1
ATOM 718 O O . ALA A 1 90 ? -27.521 1.012 20.284 1.00 94.12 90 ALA A O 1
ATOM 719 N N . VAL A 1 91 ? -28.179 -1.113 19.956 1.00 91.88 91 VAL A N 1
ATOM 720 C CA . VAL A 1 91 ? -29.614 -0.844 19.972 1.00 91.88 91 VAL A CA 1
ATOM 721 C C . VAL A 1 91 ? -30.200 -1.310 21.301 1.00 91.88 91 VAL A C 1
ATOM 723 O O . VAL A 1 91 ? -29.895 -2.414 21.762 1.00 91.88 91 VAL A O 1
ATOM 726 N N . LYS A 1 92 ? -31.036 -0.463 21.906 1.00 94.19 92 LYS A N 1
ATOM 727 C CA . LYS A 1 92 ? -31.879 -0.812 23.050 1.00 94.19 92 LYS A CA 1
ATOM 728 C C . LYS A 1 92 ? -33.332 -0.887 22.582 1.00 94.19 92 LYS A C 1
ATOM 730 O O . LYS A 1 92 ? -33.808 0.020 21.898 1.00 94.19 92 LYS A O 1
ATOM 735 N N . ARG A 1 93 ? -34.013 -1.978 22.933 1.00 89.25 93 ARG A N 1
ATOM 736 C CA . ARG A 1 93 ? -35.445 -2.183 22.665 1.00 89.25 93 ARG A CA 1
ATOM 737 C C . ARG A 1 93 ? -36.255 -1.785 23.893 1.00 89.25 93 ARG A C 1
ATOM 739 O O . ARG A 1 93 ? -35.757 -1.899 25.008 1.00 89.25 93 ARG A O 1
ATOM 746 N N . SER A 1 94 ? -37.496 -1.345 23.714 1.00 89.75 94 SER A N 1
ATOM 747 C CA . SER A 1 94 ? -38.350 -0.956 24.847 1.00 89.75 94 SER A CA 1
ATOM 748 C C . SER A 1 94 ? -38.689 -2.125 25.784 1.00 89.75 94 SER A C 1
ATOM 750 O O . SER A 1 94 ? -38.972 -1.905 26.960 1.00 89.75 94 SER A O 1
ATOM 752 N N . ASP A 1 95 ? -38.626 -3.363 25.287 1.00 88.19 95 ASP A N 1
ATOM 753 C CA . ASP A 1 95 ? -38.937 -4.594 26.018 1.00 88.19 95 ASP A CA 1
ATOM 754 C C . ASP A 1 95 ? -37.716 -5.263 26.677 1.00 88.19 95 ASP A C 1
ATOM 756 O O . ASP A 1 95 ? -37.854 -6.319 27.301 1.00 88.19 95 ASP A O 1
ATOM 760 N N . SER A 1 96 ? -36.521 -4.674 26.555 1.00 85.75 96 SER A N 1
ATOM 761 C CA . SER A 1 96 ? -35.277 -5.287 27.015 1.00 85.75 96 SER A CA 1
ATOM 762 C C . SER A 1 96 ? -34.265 -4.262 27.522 1.00 85.75 96 SER A C 1
ATOM 764 O O . SER A 1 96 ? -33.962 -3.270 26.865 1.00 85.75 96 SER A O 1
ATOM 766 N N . ASP A 1 97 ? -33.651 -4.555 28.669 1.00 89.12 97 ASP A N 1
ATOM 767 C CA . ASP A 1 97 ? -32.487 -3.804 29.151 1.00 89.12 97 ASP A CA 1
ATOM 768 C C . ASP A 1 97 ? -31.175 -4.216 28.468 1.00 89.12 97 ASP A C 1
ATOM 770 O O . ASP A 1 97 ? -30.144 -3.580 28.674 1.00 89.12 97 ASP A O 1
ATOM 774 N N . THR A 1 98 ? -31.206 -5.247 27.618 1.00 93.56 98 THR A N 1
ATOM 775 C CA . THR A 1 98 ? -30.040 -5.701 26.863 1.00 93.56 98 THR A CA 1
ATOM 776 C C . THR A 1 98 ? -29.701 -4.736 25.729 1.00 93.56 98 THR A C 1
ATOM 778 O O . THR A 1 98 ? -30.542 -4.385 24.899 1.00 93.56 98 THR A O 1
ATOM 781 N N . LEU A 1 99 ? -28.426 -4.365 25.655 1.00 94.88 99 LEU A N 1
ATOM 782 C CA . LEU A 1 99 ? -27.838 -3.557 24.596 1.00 94.88 99 LEU A CA 1
ATOM 783 C C . LEU A 1 99 ? -27.261 -4.469 23.509 1.00 94.88 99 LEU A C 1
ATOM 785 O O . LEU A 1 99 ? -26.205 -5.086 23.674 1.00 94.88 99 LEU A O 1
ATOM 789 N N . TYR A 1 100 ? -27.936 -4.545 22.364 1.00 91.75 100 TYR A N 1
ATOM 790 C CA . TYR A 1 100 ? -27.478 -5.357 21.238 1.00 91.75 100 TYR A CA 1
ATOM 791 C C . TYR A 1 100 ? -26.472 -4.567 20.407 1.00 91.75 100 TYR A C 1
ATOM 793 O O . TYR A 1 100 ? -26.836 -3.630 19.698 1.00 91.75 100 TYR A O 1
ATOM 801 N N . ILE A 1 101 ? -25.192 -4.926 20.500 1.00 92.38 101 ILE A N 1
ATOM 802 C CA . ILE A 1 101 ? -24.122 -4.252 19.756 1.00 92.38 101 ILE A CA 1
ATOM 803 C C . ILE A 1 101 ? -24.315 -4.532 18.270 1.00 92.38 101 ILE A C 1
ATOM 805 O O . ILE A 1 101 ? -24.302 -5.697 17.896 1.00 92.38 101 ILE A O 1
ATOM 809 N N . PHE A 1 102 ? -24.403 -3.500 17.427 1.00 87.12 102 PHE A N 1
ATOM 810 C CA . PHE A 1 102 ? -24.421 -3.620 15.961 1.00 87.12 102 PHE A CA 1
ATOM 811 C C . PHE A 1 102 ? -23.123 -3.134 15.289 1.00 87.12 102 PHE A C 1
ATOM 813 O O . PHE A 1 102 ? -22.782 -3.619 14.211 1.00 87.12 102 PHE A O 1
ATOM 820 N N . ASP A 1 103 ? -22.341 -2.266 15.949 1.00 88.31 103 ASP A N 1
ATOM 821 C CA . ASP A 1 103 ? -20.969 -1.916 15.546 1.00 88.31 103 ASP A CA 1
ATOM 822 C C . ASP A 1 103 ? -19.983 -1.986 16.721 1.00 88.31 103 ASP A C 1
ATOM 824 O O . ASP A 1 103 ? -20.269 -1.592 17.852 1.00 88.31 103 ASP A O 1
ATOM 828 N N . GLY A 1 104 ? -18.765 -2.451 16.434 1.00 90.06 104 GLY A N 1
ATOM 829 C CA . GLY A 1 104 ? -17.687 -2.513 17.417 1.00 90.06 104 GLY A CA 1
ATOM 830 C C . GLY A 1 104 ? -17.571 -3.835 18.179 1.00 90.06 104 GLY A C 1
ATOM 831 O O . GLY A 1 104 ? -16.914 -3.861 19.215 1.00 90.06 104 GLY A O 1
ATOM 832 N N . GLN A 1 105 ? -18.100 -4.953 17.664 1.00 91.31 105 GLN A N 1
ATOM 833 C CA . GLN A 1 105 ? -18.043 -6.267 18.339 1.00 91.31 105 GLN A CA 1
ATOM 834 C C . GLN A 1 105 ? -16.631 -6.670 18.822 1.00 91.31 105 GLN A C 1
ATOM 836 O O . GLN A 1 105 ? -16.423 -7.014 19.982 1.00 91.31 105 GLN A O 1
ATOM 841 N N . HIS A 1 106 ? -15.616 -6.550 17.955 1.00 93.94 106 HIS A N 1
ATOM 842 C CA . HIS A 1 106 ? -14.235 -6.911 18.293 1.00 93.94 106 HIS A CA 1
ATOM 843 C C . HIS A 1 106 ? -13.634 -5.928 19.305 1.00 93.94 106 HIS A C 1
ATOM 845 O O . HIS A 1 106 ? -12.755 -6.301 20.079 1.00 93.94 106 HIS A O 1
ATOM 851 N N . ARG A 1 107 ? -14.103 -4.673 19.298 1.00 94.50 107 ARG A N 1
ATOM 852 C CA . ARG A 1 107 ? -13.677 -3.609 20.210 1.00 94.50 107 ARG A CA 1
ATOM 853 C C . ARG A 1 107 ? -14.258 -3.824 21.608 1.00 94.50 107 ARG A C 1
ATOM 855 O O . ARG A 1 107 ? -13.488 -3.747 22.557 1.00 94.50 107 ARG A O 1
ATOM 862 N N . ALA A 1 108 ? -15.535 -4.197 21.730 1.00 96.69 108 ALA A N 1
ATOM 863 C CA . ALA A 1 108 ? -16.143 -4.602 23.003 1.00 96.69 108 ALA A CA 1
ATOM 864 C C . ALA A 1 108 ? -15.369 -5.759 23.649 1.00 96.69 108 ALA A C 1
ATOM 866 O O . ALA A 1 108 ? -14.902 -5.641 24.780 1.00 96.69 108 ALA A O 1
ATOM 867 N N . VAL A 1 109 ? -15.136 -6.836 22.887 1.00 97.00 109 VAL A N 1
ATOM 868 C CA . VAL A 1 109 ? -14.357 -7.993 23.360 1.00 97.00 109 VAL A CA 1
ATOM 869 C C . VAL A 1 109 ? -12.922 -7.591 23.719 1.00 97.00 109 VAL A C 1
ATOM 871 O O . VAL A 1 109 ? -12.401 -8.019 24.744 1.00 97.00 109 VAL A O 1
ATOM 874 N N . THR A 1 110 ? -12.283 -6.719 22.928 1.00 96.75 110 THR A N 1
ATOM 875 C CA . THR A 1 110 ? -10.937 -6.196 23.227 1.00 96.75 110 THR A CA 1
ATOM 876 C C . THR A 1 110 ? -10.901 -5.444 24.557 1.00 96.75 110 THR A C 1
ATOM 878 O O . THR A 1 110 ? -10.008 -5.692 25.362 1.00 96.75 110 THR A O 1
ATOM 881 N N . LEU A 1 111 ? -11.852 -4.538 24.802 1.00 96.88 111 LEU A N 1
ATOM 882 C CA . LEU A 1 111 ? -11.925 -3.768 26.046 1.00 96.88 111 LEU A CA 1
ATOM 883 C C . LEU A 1 111 ? -12.128 -4.690 27.255 1.00 96.88 111 LEU A C 1
ATOM 885 O O . LEU A 1 111 ? -11.387 -4.577 28.231 1.00 96.88 111 LEU A O 1
ATOM 889 N N . ALA A 1 112 ? -13.034 -5.664 27.150 1.00 97.38 112 ALA A N 1
ATOM 890 C CA . ALA A 1 112 ? -13.237 -6.669 28.189 1.00 97.38 112 ALA A CA 1
ATOM 891 C C . ALA A 1 112 ? -11.956 -7.475 28.468 1.00 97.38 112 ALA A C 1
ATOM 893 O O . ALA A 1 112 ? -11.514 -7.590 29.610 1.00 97.38 112 ALA A O 1
ATOM 894 N N . MET A 1 113 ? -11.282 -7.967 27.422 1.00 96.50 113 MET A N 1
ATOM 895 C CA . MET A 1 113 ? -10.019 -8.701 27.568 1.00 96.50 113 MET A CA 1
ATOM 896 C C . MET A 1 113 ? -8.876 -7.840 28.116 1.00 96.50 113 MET A C 1
ATOM 898 O O . MET A 1 113 ? -7.959 -8.370 28.745 1.00 96.50 113 MET A O 1
ATOM 902 N N . LEU A 1 114 ? -8.895 -6.529 27.889 1.00 96.25 114 LEU A N 1
ATOM 903 C CA . LEU A 1 114 ? -7.924 -5.592 28.451 1.00 96.25 114 LEU A CA 1
ATOM 904 C C . LEU A 1 114 ? -8.214 -5.220 29.917 1.00 96.25 114 LEU A C 1
ATOM 906 O O . LEU A 1 114 ? -7.355 -4.605 30.548 1.00 96.25 114 LEU A O 1
ATOM 910 N N . GLY A 1 115 ? -9.353 -5.650 30.471 1.00 95.38 115 GLY A N 1
ATOM 911 C CA . GLY A 1 115 ? -9.710 -5.485 31.883 1.00 95.38 115 GLY A CA 1
ATOM 912 C C . GLY A 1 115 ? -10.612 -4.289 32.185 1.00 95.38 115 GLY A C 1
ATOM 913 O O . GLY A 1 115 ? -10.676 -3.872 33.336 1.00 95.38 115 GLY A O 1
ATOM 914 N N . TYR A 1 116 ? -11.282 -3.714 31.184 1.00 95.94 116 TYR A N 1
ATOM 915 C CA . TYR A 1 116 ? -12.311 -2.699 31.421 1.00 95.94 116 TYR A CA 1
ATOM 916 C C . TYR A 1 116 ? -13.602 -3.352 31.929 1.00 95.94 116 TYR A C 1
ATOM 918 O O . TYR A 1 116 ? -14.043 -4.339 31.356 1.00 95.94 116 TYR A O 1
ATOM 926 N N . GLU A 1 117 ? -14.225 -2.783 32.962 1.00 95.94 117 GLU A N 1
ATOM 927 C CA . GLU A 1 117 ? -15.506 -3.262 33.528 1.00 95.94 117 GLU A CA 1
ATOM 928 C C . GLU A 1 117 ? -16.730 -2.587 32.891 1.00 95.94 117 GLU A C 1
ATOM 930 O O . GLU A 1 117 ? -17.834 -3.132 32.890 1.00 95.94 117 GLU A O 1
ATOM 935 N N . LYS A 1 118 ? -16.518 -1.391 32.333 1.00 95.94 118 LYS A N 1
ATOM 936 C CA . LYS A 1 118 ? -17.501 -0.618 31.576 1.00 95.94 118 LYS A CA 1
ATOM 937 C C . LYS A 1 118 ? -16.889 -0.170 30.264 1.00 95.94 118 LYS A C 1
ATOM 939 O O . LYS A 1 118 ? -15.682 0.083 30.200 1.00 95.94 118 LYS A O 1
ATOM 944 N N . ILE A 1 119 ? -17.714 -0.064 29.228 1.00 95.56 119 ILE A N 1
ATOM 945 C CA . ILE A 1 119 ? -17.271 0.377 27.906 1.00 95.56 119 ILE A CA 1
ATOM 946 C C . ILE A 1 119 ? -18.128 1.535 27.388 1.00 95.56 119 ILE A C 1
ATOM 948 O O . ILE A 1 119 ? -19.328 1.578 27.667 1.00 95.56 119 ILE A O 1
ATOM 952 N N . PRO A 1 120 ? -17.526 2.468 26.629 1.00 95.62 120 PRO A N 1
ATOM 953 C CA . PRO A 1 120 ? -18.250 3.575 26.029 1.00 95.62 120 PRO A CA 1
ATOM 954 C C . PRO A 1 120 ? -19.186 3.069 24.929 1.00 95.62 120 PRO A C 1
ATOM 956 O O . PRO A 1 120 ? -18.768 2.290 24.065 1.00 95.62 120 PRO A O 1
ATOM 959 N N . VAL A 1 121 ? -20.428 3.546 24.929 1.00 95.38 121 VAL A N 1
ATOM 960 C CA . VAL A 1 121 ? -21.489 3.136 24.007 1.00 95.38 121 VAL A CA 1
ATOM 961 C C . VAL A 1 121 ? -22.281 4.338 23.489 1.00 95.38 121 VAL A C 1
ATOM 963 O O . VAL A 1 121 ? -22.521 5.316 24.191 1.00 95.38 121 VAL A O 1
ATOM 966 N N . THR A 1 122 ? -22.690 4.247 22.227 1.00 94.50 122 THR A N 1
ATOM 967 C CA . THR A 1 122 ? -23.776 5.044 21.646 1.00 94.50 122 THR A CA 1
ATOM 968 C C . THR A 1 122 ? -25.006 4.156 21.532 1.00 94.50 122 THR A C 1
ATOM 970 O O . THR A 1 122 ? -24.920 3.068 20.956 1.00 94.50 122 THR A O 1
ATOM 973 N N . ILE A 1 123 ? -26.118 4.591 22.121 1.00 94.06 123 ILE A N 1
ATOM 974 C CA . ILE A 1 123 ? -27.355 3.813 22.187 1.00 94.06 123 ILE A CA 1
ATOM 975 C C . ILE A 1 123 ? -28.351 4.399 21.194 1.00 94.06 123 ILE A C 1
ATOM 977 O O . ILE A 1 123 ? -28.599 5.604 21.183 1.00 94.06 123 ILE A O 1
ATOM 981 N N . VAL A 1 124 ? -28.910 3.536 20.355 1.00 92.12 124 VAL A N 1
ATOM 982 C CA . VAL A 1 124 ? -30.085 3.850 19.546 1.00 92.12 124 VAL A CA 1
ATOM 983 C C . VAL A 1 124 ? -31.281 3.174 20.199 1.00 92.12 124 VAL A C 1
ATOM 985 O O . VAL A 1 124 ? -31.323 1.950 20.298 1.00 92.12 124 VAL A O 1
ATOM 988 N N . GLU A 1 125 ? -32.245 3.964 20.653 1.00 93.75 125 GLU A N 1
ATOM 989 C CA . GLU A 1 125 ? -33.517 3.448 21.157 1.00 93.75 125 GLU A CA 1
ATOM 990 C C . GLU A 1 125 ? -34.497 3.322 19.990 1.00 93.75 125 GLU A C 1
ATOM 992 O O . GLU A 1 125 ? -34.865 4.313 19.360 1.00 93.75 125 GLU A O 1
ATOM 997 N N . THR A 1 126 ? -34.885 2.093 19.657 1.00 90.19 126 THR A N 1
ATOM 998 C CA . THR A 1 126 ? -35.878 1.820 18.611 1.00 90.19 126 THR A CA 1
ATOM 999 C C . THR A 1 126 ? -36.448 0.420 18.782 1.00 90.19 126 THR A C 1
ATOM 1001 O O . THR A 1 126 ? -35.730 -0.503 19.158 1.00 90.19 126 THR A O 1
ATOM 1004 N N . ASP A 1 127 ? -37.720 0.226 18.443 1.00 87.69 127 ASP A N 1
ATOM 1005 C CA . ASP A 1 127 ? -38.381 -1.087 18.430 1.00 87.69 127 ASP A CA 1
ATOM 1006 C C . ASP A 1 127 ? -38.388 -1.739 17.033 1.00 87.69 127 ASP A C 1
ATOM 1008 O O . ASP A 1 127 ? -38.917 -2.834 16.846 1.00 87.69 127 ASP A O 1
ATOM 1012 N N . GLU A 1 128 ? -37.774 -1.102 16.030 1.00 79.00 128 GLU A N 1
ATOM 1013 C CA . GLU A 1 128 ? -37.675 -1.640 14.669 1.00 79.00 128 GLU A CA 1
ATOM 1014 C C . GLU A 1 128 ? -36.844 -2.927 14.617 1.00 79.00 128 GLU A C 1
ATOM 1016 O O . GLU A 1 128 ? -35.613 -2.884 14.615 1.00 79.00 128 GLU A O 1
ATOM 1021 N N . VAL A 1 129 ? -37.504 -4.083 14.559 1.00 71.94 129 VAL A N 1
ATOM 1022 C CA . VAL A 1 129 ? -36.899 -5.415 14.750 1.00 71.94 129 VAL A CA 1
ATOM 1023 C C . VAL A 1 129 ? -35.633 -5.664 13.917 1.00 71.94 129 VAL A C 1
ATOM 1025 O O . VAL A 1 129 ? -34.722 -6.319 14.409 1.00 71.94 129 VAL A O 1
ATOM 1028 N N . ALA A 1 130 ? -35.543 -5.124 12.698 1.00 69.56 130 ALA A N 1
ATOM 1029 C CA . ALA A 1 130 ? -34.419 -5.344 11.780 1.00 69.56 130 ALA A CA 1
ATOM 1030 C C . ALA A 1 130 ? -33.277 -4.310 11.878 1.00 69.56 130 ALA A C 1
ATOM 1032 O O . ALA A 1 130 ? -32.293 -4.427 11.148 1.00 69.56 130 ALA A O 1
ATOM 1033 N N . PHE A 1 131 ? -33.390 -3.303 12.751 1.00 78.88 131 PHE A N 1
ATOM 1034 C CA . PHE A 1 131 ? -32.456 -2.172 12.796 1.00 78.88 131 PHE A CA 1
ATOM 1035 C C . PHE A 1 131 ? -30.989 -2.577 13.017 1.00 78.88 131 PHE A C 1
ATOM 1037 O O . PHE A 1 131 ? -30.094 -1.999 12.412 1.00 78.88 131 PHE A O 1
ATOM 1044 N N . ASP A 1 132 ? -30.712 -3.583 13.850 1.00 67.75 132 ASP A N 1
ATOM 1045 C CA . ASP A 1 132 ? -29.349 -4.078 14.085 1.00 67.75 132 ASP A CA 1
ATOM 1046 C C . ASP A 1 132 ? -28.709 -4.666 12.816 1.00 67.75 132 ASP A C 1
ATOM 1048 O O . ASP A 1 132 ? -27.507 -4.500 12.596 1.00 67.75 132 ASP A O 1
ATOM 1052 N N . ALA A 1 133 ? -29.508 -5.307 11.959 1.00 67.50 133 ALA A N 1
ATOM 1053 C CA . ALA A 1 133 ? -29.076 -5.825 10.666 1.00 67.50 133 ALA A CA 1
ATOM 1054 C C . ALA A 1 133 ? -28.845 -4.703 9.639 1.00 67.50 133 ALA A C 1
ATOM 1056 O O . ALA A 1 133 ? -27.803 -4.680 8.985 1.00 67.50 133 ALA A O 1
ATOM 1057 N N . GLU A 1 134 ? -29.780 -3.754 9.539 1.00 70.50 134 GLU A N 1
ATOM 1058 C CA . GLU A 1 134 ? -29.680 -2.596 8.639 1.00 70.50 134 GLU A CA 1
ATOM 1059 C C . GLU A 1 134 ? -28.484 -1.705 9.004 1.00 70.50 134 GLU A C 1
ATOM 1061 O O . GLU A 1 134 ? -27.670 -1.346 8.153 1.00 70.50 134 GLU A O 1
ATOM 1066 N N . ALA A 1 135 ? -28.310 -1.409 10.293 1.00 73.31 135 ALA A N 1
ATOM 1067 C CA . ALA A 1 135 ? -27.183 -0.627 10.779 1.00 73.31 135 ALA A CA 1
ATOM 1068 C C . ALA A 1 135 ? -25.845 -1.347 10.545 1.00 73.31 135 ALA A C 1
ATOM 1070 O O . ALA A 1 135 ? -24.856 -0.705 10.181 1.00 73.31 135 ALA A O 1
ATOM 1071 N N . PHE A 1 136 ? -25.802 -2.677 10.704 1.00 65.44 136 PHE A N 1
ATOM 1072 C CA . PHE A 1 136 ? -24.618 -3.468 10.368 1.00 65.44 136 PHE A CA 1
ATOM 1073 C C . PHE A 1 136 ? -24.271 -3.360 8.877 1.00 65.44 136 PHE A C 1
ATOM 1075 O O . PHE A 1 136 ? -23.102 -3.144 8.551 1.00 65.44 136 PHE A O 1
ATOM 1082 N N . GLU A 1 137 ? -25.253 -3.468 7.980 1.00 66.19 137 GLU A N 1
ATOM 1083 C CA . GLU A 1 137 ? -25.053 -3.299 6.536 1.00 66.19 137 GLU A CA 1
ATOM 1084 C C . GLU A 1 137 ? -24.524 -1.897 6.205 1.00 66.19 137 GLU A C 1
ATOM 1086 O O . GLU A 1 137 ? -23.452 -1.775 5.615 1.00 66.19 137 GLU A O 1
ATOM 1091 N N . ILE A 1 138 ? -25.197 -0.838 6.662 1.00 69.06 138 ILE A N 1
ATOM 1092 C CA . ILE A 1 138 ? -24.821 0.555 6.369 1.00 69.06 138 ILE A CA 1
ATOM 1093 C C . ILE A 1 138 ? -23.395 0.855 6.853 1.00 69.06 138 ILE A C 1
ATOM 1095 O O . ILE A 1 138 ? -22.559 1.341 6.091 1.00 69.06 138 ILE A O 1
ATOM 1099 N N . VAL A 1 139 ? -23.067 0.525 8.105 1.00 67.50 139 VAL A N 1
ATOM 1100 C CA . VAL A 1 139 ? -21.748 0.847 8.679 1.00 67.50 139 VAL A CA 1
ATOM 1101 C C . VAL A 1 139 ? -20.613 0.091 7.977 1.00 67.50 139 VAL A C 1
ATOM 1103 O O . VAL A 1 139 ? -19.499 0.616 7.875 1.00 67.50 139 VAL A O 1
ATOM 1106 N N . ASN A 1 140 ? -20.869 -1.124 7.480 1.00 61.41 140 ASN A N 1
ATOM 1107 C CA . ASN A 1 140 ? -19.830 -1.977 6.900 1.00 61.41 140 ASN A CA 1
ATOM 1108 C C . ASN A 1 140 ? -19.743 -1.907 5.364 1.00 61.41 140 ASN A C 1
ATOM 1110 O O . ASN A 1 140 ? -18.640 -2.082 4.842 1.00 61.41 140 ASN A O 1
ATOM 1114 N N . ASP A 1 141 ? -20.841 -1.633 4.655 1.00 59.06 141 ASP A N 1
ATOM 1115 C CA . ASP A 1 141 ? -20.906 -1.614 3.185 1.00 59.06 141 ASP A CA 1
ATOM 1116 C C . ASP A 1 141 ? -20.903 -0.186 2.604 1.00 59.06 141 ASP A C 1
ATOM 1118 O O . ASP A 1 141 ? -20.243 0.077 1.598 1.00 59.06 141 ASP A O 1
ATOM 1122 N N . SER A 1 142 ? -21.520 0.797 3.277 1.00 56.53 142 SER A N 1
ATOM 1123 C CA . SER A 1 142 ? -21.701 2.149 2.717 1.00 56.53 142 SER A CA 1
ATOM 1124 C C . SER A 1 142 ? -20.507 3.109 2.910 1.00 56.53 142 SER A C 1
ATOM 1126 O O . SER A 1 142 ? -20.613 4.305 2.636 1.00 56.53 142 SER A O 1
ATOM 1128 N N . GLY A 1 143 ? -19.344 2.619 3.361 1.00 52.03 143 GLY A N 1
ATOM 1129 C CA . GLY A 1 143 ? -18.072 3.354 3.280 1.00 52.03 143 GLY A CA 1
ATOM 1130 C C . GLY A 1 143 ? -17.866 4.526 4.254 1.00 52.03 143 GLY A C 1
ATOM 1131 O O . GLY A 1 143 ? -16.936 5.305 4.049 1.00 52.03 143 GLY A O 1
ATOM 1132 N N . ILE A 1 144 ? -18.650 4.648 5.332 1.00 57.56 144 ILE A N 1
ATOM 1133 C CA . ILE A 1 144 ? -18.563 5.779 6.286 1.00 57.56 144 ILE A CA 1
ATOM 1134 C C . ILE A 1 144 ? -17.178 5.888 6.972 1.00 57.56 144 ILE A C 1
ATOM 1136 O O . ILE A 1 144 ? -16.761 6.984 7.344 1.00 57.56 144 ILE A O 1
ATOM 1140 N N . LEU A 1 145 ? -16.424 4.785 7.122 1.00 53.12 145 LEU A N 1
ATOM 1141 C CA . LEU A 1 145 ? -15.254 4.726 8.023 1.00 53.12 145 LEU A CA 1
ATOM 1142 C C . LEU A 1 145 ? -13.899 4.350 7.390 1.00 53.12 145 LEU A C 1
ATOM 1144 O O . LEU A 1 145 ? -12.908 4.236 8.118 1.00 53.12 145 LEU A O 1
ATOM 1148 N N . ARG A 1 146 ? -13.783 4.146 6.069 1.00 60.16 146 ARG A N 1
ATOM 1149 C CA . ARG A 1 146 ? -12.505 3.688 5.481 1.00 60.16 146 ARG A CA 1
ATOM 1150 C C . ARG A 1 146 ? -11.668 4.836 4.913 1.00 60.16 146 ARG A C 1
ATOM 1152 O O . ARG A 1 146 ? -11.905 5.298 3.804 1.00 60.16 146 ARG A O 1
ATOM 1159 N N . ALA A 1 147 ? -10.619 5.225 5.638 1.00 62.59 147 ALA A N 1
ATOM 1160 C CA . ALA A 1 147 ? -9.565 6.087 5.103 1.00 62.59 147 ALA A CA 1
ATOM 1161 C C . ALA A 1 147 ? -8.759 5.356 4.010 1.00 62.59 147 ALA A C 1
ATOM 1163 O O . ALA A 1 147 ? -8.344 4.206 4.203 1.00 62.59 147 ALA A O 1
ATOM 1164 N N . GLY A 1 148 ? -8.518 6.021 2.879 1.00 69.31 148 GLY A N 1
ATOM 1165 C CA . GLY A 1 148 ? -7.632 5.533 1.828 1.00 69.31 148 GLY A CA 1
ATOM 1166 C C . GLY A 1 148 ? -6.156 5.704 2.193 1.00 69.31 148 GLY A C 1
ATOM 1167 O O . GLY A 1 148 ? -5.791 6.371 3.166 1.00 69.31 148 GLY A O 1
ATOM 1168 N N . THR A 1 149 ? -5.269 5.095 1.402 1.00 82.62 149 THR A N 1
ATOM 1169 C CA . THR A 1 149 ? -3.8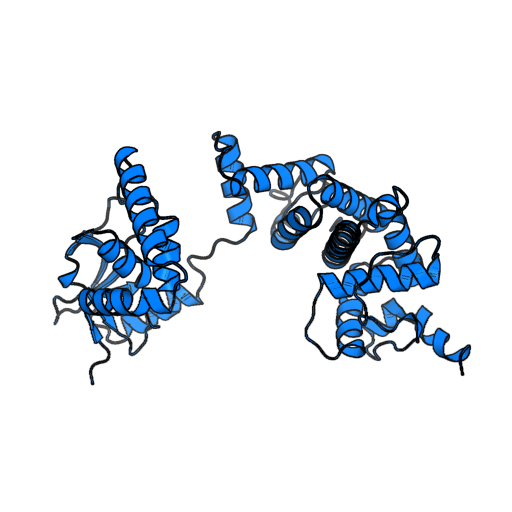13 5.195 1.613 1.00 82.62 149 THR A CA 1
ATOM 1170 C C . THR A 1 149 ? -3.320 6.642 1.519 1.00 82.62 149 THR A C 1
ATOM 1172 O O . THR A 1 149 ? -2.408 7.024 2.248 1.00 82.62 149 THR A O 1
ATOM 1175 N N . GLU A 1 150 ? -3.967 7.466 0.696 1.00 83.25 150 GLU A N 1
ATOM 1176 C CA . GLU A 1 150 ? -3.728 8.909 0.580 1.00 83.25 150 GLU A CA 1
ATOM 1177 C C . GLU A 1 150 ? -4.003 9.655 1.901 1.00 83.25 150 GLU A C 1
ATOM 1179 O O . GLU A 1 150 ? -3.149 10.395 2.395 1.00 83.25 150 GLU A O 1
ATOM 1184 N N . GLU A 1 151 ? -5.177 9.450 2.511 1.00 77.88 151 GLU A N 1
ATOM 1185 C CA . GLU A 1 151 ? -5.529 10.064 3.798 1.00 77.88 151 GLU A CA 1
ATOM 1186 C C . GLU A 1 151 ? -4.546 9.641 4.894 1.00 77.88 151 GLU A C 1
ATOM 1188 O O . GLU A 1 151 ? -4.107 10.467 5.701 1.00 77.88 151 GLU A O 1
ATOM 1193 N N . ILE A 1 152 ? -4.162 8.361 4.899 1.00 81.06 152 ILE A N 1
ATOM 1194 C CA . ILE A 1 152 ? -3.190 7.840 5.858 1.00 81.06 152 ILE A CA 1
ATOM 1195 C C . ILE A 1 152 ? -1.808 8.461 5.629 1.00 81.06 152 ILE A C 1
ATOM 1197 O O . ILE A 1 152 ? -1.149 8.826 6.601 1.00 81.06 152 ILE A O 1
ATOM 1201 N N . HIS A 1 153 ? -1.372 8.620 4.378 1.00 88.19 153 HIS A N 1
ATOM 1202 C CA . HIS A 1 153 ? -0.094 9.249 4.047 1.00 88.19 153 HIS A CA 1
ATOM 1203 C C . HIS A 1 153 ? -0.013 10.678 4.606 1.00 88.19 153 HIS A C 1
ATOM 1205 O O . HIS A 1 153 ? 0.916 10.989 5.353 1.00 88.19 153 HIS A O 1
ATOM 1211 N N . ARG A 1 154 ? -1.039 11.511 4.371 1.00 79.62 154 ARG A N 1
ATOM 1212 C CA . ARG A 1 154 ? -1.112 12.870 4.944 1.00 79.62 154 ARG A CA 1
ATOM 1213 C C . ARG A 1 154 ? -1.058 12.876 6.472 1.00 79.62 154 ARG A C 1
ATOM 1215 O O . ARG A 1 154 ? -0.371 13.708 7.062 1.00 79.62 154 ARG A O 1
ATOM 1222 N N . CYS A 1 155 ? -1.764 11.947 7.122 1.00 71.75 155 CYS A N 1
ATOM 1223 C CA . CYS A 1 155 ? -1.734 11.804 8.579 1.00 71.75 155 CYS A CA 1
ATOM 1224 C C . CYS A 1 155 ? -0.320 11.483 9.091 1.00 71.75 155 CYS A C 1
ATOM 1226 O O . CYS A 1 155 ? 0.133 12.068 10.074 1.00 71.75 155 CYS A O 1
ATOM 1228 N N . LEU A 1 156 ? 0.396 10.581 8.415 1.00 79.81 156 LEU A N 1
ATOM 1229 C CA . LEU A 1 156 ? 1.763 10.211 8.782 1.00 79.81 156 LEU A CA 1
ATOM 1230 C C . LEU A 1 156 ? 2.737 11.383 8.597 1.00 79.81 156 LEU A C 1
ATOM 1232 O O . LEU A 1 156 ? 3.516 11.648 9.508 1.00 79.81 156 LEU A O 1
ATOM 1236 N N . LEU A 1 157 ? 2.643 12.142 7.500 1.00 84.62 157 LEU A N 1
ATOM 1237 C CA . LEU A 1 157 ? 3.456 13.353 7.312 1.00 84.62 157 LEU A CA 1
ATOM 1238 C C . LEU A 1 157 ? 3.197 14.404 8.397 1.00 84.62 157 LEU A C 1
ATOM 1240 O O . LEU A 1 157 ? 4.132 15.017 8.913 1.00 84.62 157 LEU A O 1
ATOM 1244 N N . HIS A 1 158 ? 1.935 14.586 8.791 1.00 67.69 158 HIS A N 1
ATOM 1245 C CA . HIS A 1 158 ? 1.596 15.481 9.893 1.00 67.69 158 HIS A CA 1
ATOM 1246 C C . HIS A 1 158 ? 2.241 15.028 11.212 1.00 67.69 158 HIS A C 1
ATOM 1248 O O . HIS A 1 158 ? 2.828 15.848 11.914 1.00 67.69 158 HIS A O 1
ATOM 1254 N N . ARG A 1 159 ? 2.197 13.726 11.527 1.00 71.81 159 ARG A N 1
ATOM 1255 C CA . ARG A 1 159 ? 2.850 13.159 12.722 1.00 71.81 159 ARG A CA 1
ATOM 1256 C C . ARG A 1 159 ? 4.362 13.378 12.714 1.00 71.81 159 ARG A C 1
ATOM 1258 O O . ARG A 1 159 ? 4.907 13.792 13.734 1.00 71.81 159 ARG A O 1
ATOM 1265 N N . PHE A 1 160 ? 5.016 13.184 11.567 1.00 81.12 160 PHE A N 1
ATOM 1266 C CA . PHE A 1 160 ? 6.445 13.470 11.412 1.00 81.12 160 PHE A CA 1
ATOM 1267 C C . PHE A 1 160 ? 6.751 14.949 11.697 1.00 81.12 160 PHE A C 1
ATOM 1269 O O . PHE A 1 160 ? 7.632 15.258 12.494 1.00 81.12 160 PHE A O 1
ATOM 1276 N N . LYS A 1 161 ? 5.954 15.874 11.138 1.00 75.31 161 LYS A N 1
ATOM 1277 C CA . LYS A 1 161 ? 6.076 17.324 11.388 1.00 75.31 161 LYS A CA 1
ATOM 1278 C C . LYS A 1 161 ? 5.887 17.700 12.865 1.00 75.31 161 LYS A C 1
ATOM 1280 O O . LYS A 1 161 ? 6.452 18.693 13.311 1.00 75.31 161 LYS A O 1
ATOM 1285 N N . MET A 1 162 ? 5.108 16.923 13.620 1.00 75.62 162 MET A N 1
ATOM 1286 C CA . MET A 1 162 ? 4.931 17.086 15.070 1.00 75.62 162 MET A CA 1
ATOM 1287 C C . MET A 1 162 ? 6.058 16.439 15.902 1.00 75.62 162 MET A C 1
ATOM 1289 O O . MET A 1 162 ? 5.962 16.395 17.126 1.00 75.62 162 MET A O 1
ATOM 1293 N N . GLY A 1 163 ? 7.124 15.946 15.261 1.00 72.00 163 GLY A N 1
ATOM 1294 C CA . GLY A 1 163 ? 8.311 15.392 15.918 1.00 72.00 163 GLY A CA 1
ATOM 1295 C C . GLY A 1 163 ? 8.280 13.879 16.139 1.00 72.00 163 GLY A C 1
ATOM 1296 O O . GLY A 1 163 ? 9.162 13.346 16.810 1.00 72.00 163 GLY A O 1
ATOM 1297 N N . GLU A 1 164 ? 7.296 13.155 15.594 1.00 77.38 164 GLU A N 1
ATOM 1298 C CA . GLU A 1 164 ? 7.255 11.698 15.722 1.00 77.38 164 GLU A CA 1
ATOM 1299 C C . GLU A 1 164 ? 8.227 11.017 14.742 1.00 77.38 164 GLU A C 1
ATOM 1301 O O . GLU A 1 164 ? 7.871 10.721 13.604 1.00 77.38 164 GLU A O 1
ATOM 1306 N N . ILE A 1 165 ? 9.449 10.738 15.201 1.00 88.50 165 ILE A N 1
ATOM 1307 C CA . ILE A 1 165 ? 10.524 10.139 14.382 1.00 88.50 165 ILE A CA 1
ATOM 1308 C C . ILE A 1 165 ? 10.866 8.686 14.745 1.00 88.50 165 ILE A C 1
ATOM 1310 O O . ILE A 1 165 ? 11.654 8.046 14.060 1.00 88.50 165 ILE A O 1
ATOM 1314 N N . GLU A 1 166 ? 10.281 8.140 15.813 1.00 75.69 166 GLU A N 1
ATOM 1315 C CA . GLU A 1 166 ? 10.572 6.771 16.277 1.00 75.69 166 GLU A CA 1
ATOM 1316 C C . GLU A 1 166 ? 9.698 5.708 15.589 1.00 75.69 166 GLU A C 1
ATOM 1318 O O . GLU A 1 166 ? 10.041 4.526 15.551 1.00 75.69 166 GLU A O 1
ATOM 1323 N N . THR A 1 167 ? 8.552 6.108 15.030 1.00 73.19 167 THR A N 1
ATOM 1324 C CA . THR A 1 167 ? 7.631 5.184 14.361 1.00 73.19 167 THR A CA 1
ATOM 1325 C C . THR A 1 167 ? 8.061 4.969 12.915 1.00 73.19 167 THR A C 1
ATOM 1327 O O . THR A 1 167 ? 7.881 5.852 12.079 1.00 73.19 167 THR A O 1
ATOM 1330 N N . GLU A 1 168 ? 8.519 3.756 12.593 1.00 87.81 168 GLU A N 1
ATOM 1331 C CA . GLU A 1 168 ? 8.965 3.352 11.246 1.00 87.81 168 GLU A CA 1
ATOM 1332 C C . GLU A 1 168 ? 8.001 3.815 10.146 1.00 87.81 168 GLU A C 1
ATOM 1334 O O . GLU A 1 168 ? 8.405 4.469 9.195 1.00 87.81 168 GLU A O 1
ATOM 1339 N N . ARG A 1 169 ? 6.694 3.573 10.309 1.00 84.25 169 ARG A N 1
ATOM 1340 C CA . ARG A 1 169 ? 5.683 3.960 9.311 1.00 84.25 169 ARG A CA 1
ATOM 1341 C C . ARG A 1 169 ? 5.614 5.475 9.068 1.00 84.25 169 ARG A C 1
ATOM 1343 O O . ARG A 1 169 ? 5.291 5.891 7.958 1.00 84.25 169 ARG A O 1
ATOM 1350 N N . VAL A 1 170 ? 5.863 6.281 10.100 1.00 77.62 170 VAL A N 1
ATOM 1351 C CA . VAL A 1 170 ? 5.883 7.748 10.010 1.00 77.62 170 VAL A CA 1
ATOM 1352 C C . VAL A 1 170 ? 7.138 8.198 9.261 1.00 77.62 170 VAL A C 1
ATOM 1354 O O . VAL A 1 170 ? 7.026 8.958 8.302 1.00 77.62 170 VAL A O 1
ATOM 1357 N N . VAL A 1 171 ? 8.298 7.636 9.612 1.00 92.19 171 VAL A N 1
ATOM 1358 C CA . VAL A 1 171 ? 9.576 7.893 8.927 1.00 92.19 171 VAL A CA 1
ATOM 1359 C C . VAL A 1 171 ? 9.517 7.473 7.457 1.00 92.19 171 VAL A C 1
ATOM 1361 O O . VAL A 1 171 ? 9.857 8.263 6.585 1.00 92.19 171 VAL A O 1
ATOM 1364 N N . THR A 1 172 ? 8.997 6.281 7.149 1.00 94.81 172 THR A N 1
ATOM 1365 C CA . THR A 1 172 ? 8.837 5.812 5.765 1.00 94.81 172 THR A CA 1
ATOM 1366 C C . THR A 1 172 ? 7.925 6.728 4.953 1.00 94.81 172 THR A C 1
ATOM 1368 O O . THR A 1 172 ? 8.204 6.976 3.787 1.00 94.81 172 THR A O 1
ATOM 1371 N N . ALA A 1 173 ? 6.832 7.245 5.532 1.00 92.00 173 ALA A N 1
ATOM 1372 C CA . ALA A 1 173 ? 5.964 8.185 4.820 1.00 92.00 173 ALA A CA 1
ATOM 1373 C C . ALA A 1 173 ? 6.708 9.469 4.437 1.00 92.00 173 ALA A C 1
ATOM 1375 O O . ALA A 1 173 ? 6.579 9.916 3.301 1.00 92.00 173 ALA A O 1
ATOM 1376 N N . HIS A 1 174 ? 7.506 10.011 5.360 1.00 96.81 174 HIS A N 1
ATOM 1377 C CA . HIS A 1 174 ? 8.351 11.169 5.096 1.00 96.81 174 HIS A CA 1
ATOM 1378 C C . HIS A 1 174 ? 9.394 10.878 4.013 1.00 96.81 174 HIS A C 1
ATOM 1380 O O . HIS A 1 174 ? 9.444 11.606 3.033 1.00 96.81 174 HIS A O 1
ATOM 1386 N N . GLN A 1 175 ? 10.129 9.769 4.118 1.00 97.94 175 GLN A N 1
ATOM 1387 C CA . GLN A 1 175 ? 11.146 9.382 3.132 1.00 97.94 175 GLN A CA 1
ATOM 1388 C C . GLN A 1 175 ? 10.561 9.146 1.735 1.00 97.94 175 GLN A C 1
ATOM 1390 O O . GLN A 1 175 ? 11.178 9.502 0.736 1.00 97.94 175 GLN A O 1
ATOM 1395 N N . VAL A 1 176 ? 9.369 8.544 1.643 1.00 98.06 176 VAL A N 1
ATOM 1396 C CA . VAL A 1 176 ? 8.652 8.422 0.366 1.00 98.06 176 VAL A CA 1
ATOM 1397 C C . VAL A 1 176 ? 8.347 9.811 -0.188 1.00 98.06 176 VAL A C 1
ATOM 1399 O O . VAL A 1 176 ? 8.671 10.069 -1.342 1.00 98.06 176 VAL A O 1
ATOM 1402 N N . GLN A 1 177 ? 7.771 10.707 0.619 1.00 97.75 177 GLN A N 1
ATOM 1403 C CA . GLN A 1 177 ? 7.440 12.065 0.179 1.00 97.75 177 GLN A CA 1
ATOM 1404 C C . GLN A 1 177 ? 8.685 12.845 -0.266 1.00 97.75 177 GLN A C 1
ATOM 1406 O O . GLN A 1 177 ? 8.657 13.451 -1.330 1.00 97.75 177 GLN A O 1
ATOM 1411 N N . GLU A 1 178 ? 9.793 12.761 0.476 1.00 98.19 178 GLU A N 1
ATOM 1412 C CA . GLU A 1 178 ? 11.056 13.416 0.115 1.00 98.19 178 GLU A CA 1
ATOM 1413 C C . GLU A 1 178 ? 11.569 12.980 -1.258 1.00 98.19 178 GLU A C 1
ATOM 1415 O O . GLU A 1 178 ? 12.055 13.812 -2.024 1.00 98.19 178 GLU A O 1
ATOM 1420 N N . VAL A 1 179 ? 11.441 11.693 -1.603 1.00 98.50 179 VAL A N 1
ATOM 1421 C CA . VAL A 1 179 ? 11.829 11.209 -2.933 1.00 98.50 179 VAL A CA 1
ATOM 1422 C C . VAL A 1 179 ? 10.964 11.859 -4.013 1.00 98.50 179 VAL A C 1
ATOM 1424 O O . VAL A 1 179 ? 11.516 12.377 -4.980 1.00 98.50 179 VAL A O 1
ATOM 1427 N N . PHE A 1 180 ? 9.637 11.872 -3.846 1.00 98.44 180 PHE A N 1
ATOM 1428 C CA . PHE A 1 180 ? 8.706 12.494 -4.800 1.00 98.44 180 PHE A CA 1
ATOM 1429 C C . PHE A 1 180 ? 8.953 14.003 -4.962 1.00 98.44 180 PHE A C 1
ATOM 1431 O O . PHE A 1 180 ? 9.006 14.500 -6.091 1.00 98.44 180 PHE A O 1
ATOM 1438 N N . ASP A 1 181 ? 9.196 14.706 -3.856 1.00 97.50 181 ASP A N 1
ATOM 1439 C CA . ASP A 1 181 ? 9.523 16.134 -3.848 1.00 97.50 181 ASP A CA 1
ATOM 1440 C C . ASP A 1 181 ? 10.853 16.404 -4.568 1.00 97.50 181 ASP A C 1
ATOM 1442 O O . ASP A 1 181 ? 10.937 17.307 -5.403 1.00 97.50 181 ASP A O 1
ATOM 1446 N N . THR A 1 182 ? 11.874 15.579 -4.308 1.00 98.06 182 THR A N 1
ATOM 1447 C CA . THR A 1 182 ? 13.207 15.688 -4.929 1.00 98.06 182 THR A CA 1
ATOM 1448 C C . THR A 1 182 ? 13.131 15.556 -6.446 1.00 98.06 182 THR A C 1
ATOM 1450 O O . THR A 1 182 ? 13.750 16.335 -7.170 1.00 98.06 182 THR A O 1
ATOM 1453 N N . VAL A 1 183 ? 12.335 14.606 -6.946 1.00 97.75 183 VAL A N 1
ATOM 1454 C CA . VAL A 1 183 ? 12.177 14.390 -8.393 1.00 97.75 183 VAL A CA 1
ATOM 1455 C C . VAL A 1 183 ? 11.126 15.300 -9.028 1.00 97.75 183 VAL A C 1
ATOM 1457 O O . VAL A 1 183 ? 10.897 15.201 -10.237 1.00 97.75 183 VAL A O 1
ATOM 1460 N N . GLN A 1 184 ? 10.499 16.195 -8.256 1.00 97.88 184 GLN A N 1
ATOM 1461 C CA . GLN A 1 184 ? 9.435 17.100 -8.702 1.00 97.88 184 GLN A CA 1
ATOM 1462 C C . GLN A 1 184 ? 8.284 16.345 -9.385 1.00 97.88 184 GLN A C 1
ATOM 1464 O O . GLN A 1 184 ? 7.948 16.604 -10.550 1.00 97.88 184 GLN A O 1
ATOM 1469 N N . ILE A 1 185 ? 7.740 15.352 -8.681 1.00 97.94 185 ILE A N 1
ATOM 1470 C CA . ILE A 1 185 ? 6.560 14.582 -9.084 1.00 97.94 185 ILE A CA 1
ATOM 1471 C C . ILE A 1 185 ? 5.575 14.619 -7.921 1.00 97.94 185 ILE A C 1
ATOM 1473 O O . ILE A 1 185 ? 5.887 14.157 -6.829 1.00 97.94 185 ILE A O 1
ATOM 1477 N N . ASP A 1 186 ? 4.371 15.128 -8.156 1.00 96.56 186 ASP A N 1
ATOM 1478 C CA . ASP A 1 186 ? 3.351 15.201 -7.113 1.00 96.56 186 ASP A CA 1
ATOM 1479 C C . ASP A 1 186 ? 2.798 13.800 -6.811 1.00 96.56 186 ASP A C 1
ATOM 1481 O O . ASP A 1 186 ? 2.235 13.139 -7.685 1.00 96.56 186 ASP A O 1
ATOM 1485 N N . LEU A 1 187 ? 2.926 13.325 -5.571 1.00 96.75 187 LEU A N 1
ATOM 1486 C CA . LEU A 1 187 ? 2.247 12.107 -5.125 1.00 96.75 187 LEU A CA 1
ATOM 1487 C C . LEU A 1 187 ? 0.791 12.447 -4.774 1.00 96.75 187 LEU A C 1
ATOM 1489 O O . LEU A 1 187 ? 0.471 12.790 -3.636 1.00 96.75 187 LEU A O 1
ATOM 1493 N N . GLU A 1 188 ? -0.098 12.385 -5.764 1.00 91.62 188 GLU A N 1
ATOM 1494 C CA . GLU A 1 188 ? -1.499 12.778 -5.617 1.00 91.62 188 GLU A CA 1
ATOM 1495 C C . GLU A 1 188 ? -2.445 11.976 -6.523 1.00 91.62 188 GLU A C 1
ATOM 1497 O O . GLU A 1 188 ? -2.107 11.663 -7.665 1.00 91.62 188 GLU A O 1
ATOM 1502 N N . PRO A 1 189 ? -3.674 11.655 -6.078 1.00 87.00 189 PRO A N 1
ATOM 1503 C CA . PRO A 1 189 ? -4.610 10.903 -6.905 1.00 87.00 189 PRO A CA 1
ATOM 1504 C C . PRO A 1 189 ? -5.087 11.709 -8.118 1.00 87.00 189 PRO A C 1
ATOM 1506 O O . PRO A 1 189 ? -5.256 12.928 -8.042 1.00 87.00 189 PRO A O 1
ATOM 1509 N N . LYS A 1 190 ? -5.500 11.011 -9.189 1.00 89.75 190 LYS A N 1
ATOM 1510 C CA . LYS A 1 190 ? -6.076 11.635 -10.401 1.00 89.75 190 LYS A CA 1
ATOM 1511 C C . LYS A 1 190 ? -7.202 12.635 -10.103 1.00 89.75 190 LYS A C 1
ATOM 1513 O O . LYS A 1 190 ? -7.328 13.649 -10.783 1.00 89.75 190 LYS A O 1
ATOM 1518 N N . ARG A 1 191 ? -8.036 12.371 -9.086 1.00 84.56 191 ARG A N 1
ATOM 1519 C CA . ARG A 1 191 ? -9.125 13.285 -8.686 1.00 84.56 191 ARG A CA 1
ATOM 1520 C C . ARG A 1 191 ? -8.621 14.625 -8.133 1.00 84.56 191 ARG A C 1
ATOM 1522 O O . ARG A 1 191 ? -9.307 15.626 -8.300 1.00 84.56 191 ARG A O 1
ATOM 1529 N N . VAL A 1 192 ? -7.459 14.648 -7.476 1.00 83.31 192 VAL A N 1
ATOM 1530 C CA . VAL A 1 192 ? -6.826 15.878 -6.973 1.00 83.31 192 VAL A CA 1
ATOM 1531 C C . VAL A 1 192 ? -6.170 16.621 -8.128 1.00 83.31 192 VAL A C 1
ATOM 1533 O O . VAL A 1 192 ? -6.398 17.820 -8.266 1.00 83.31 192 VAL A O 1
ATOM 1536 N N . ARG A 1 193 ? -5.495 15.893 -9.030 1.00 87.44 193 ARG A N 1
ATOM 1537 C CA . ARG A 1 193 ? -4.854 16.458 -10.225 1.00 87.44 193 ARG A CA 1
ATOM 1538 C C . ARG A 1 193 ? -5.793 17.295 -11.094 1.00 87.44 193 ARG A C 1
ATOM 1540 O O . ARG A 1 193 ? -5.403 18.328 -11.620 1.00 87.44 193 ARG A O 1
ATOM 1547 N N . LYS A 1 194 ? -7.052 16.868 -11.225 1.00 84.31 194 LYS A N 1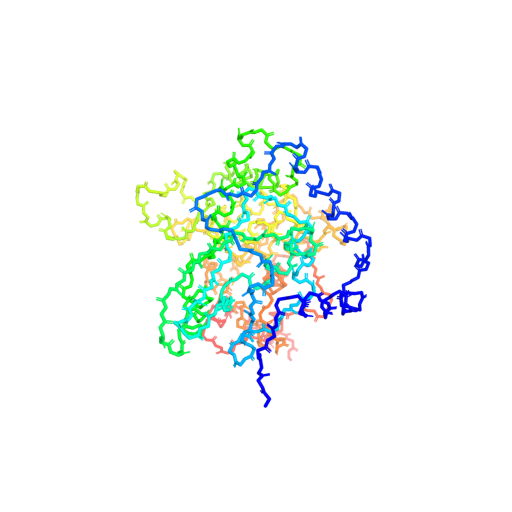
ATOM 1548 C CA . LYS A 1 194 ? -8.082 17.575 -12.010 1.00 84.31 194 LYS A CA 1
ATOM 1549 C C . LYS A 1 194 ? -8.567 18.885 -11.373 1.00 84.31 194 LYS A C 1
ATOM 1551 O O . LYS A 1 194 ? -9.285 19.641 -12.019 1.00 84.31 194 LYS A O 1
ATOM 1556 N N . SER A 1 195 ? -8.237 19.147 -10.109 1.00 80.38 195 SER A N 1
ATOM 1557 C CA . SER A 1 195 ? -8.723 20.307 -9.363 1.00 80.38 195 SER A CA 1
ATOM 1558 C C . SER A 1 195 ? -7.673 21.416 -9.339 1.00 80.38 195 SER A C 1
ATOM 1560 O O . SER A 1 195 ? -6.734 21.346 -8.553 1.00 80.38 195 SER A O 1
ATOM 1562 N N . ALA A 1 196 ? -7.894 22.494 -10.098 1.00 81.44 196 ALA A N 1
ATOM 1563 C CA . ALA A 1 196 ? -6.956 23.618 -10.226 1.00 81.44 196 ALA A CA 1
ATOM 1564 C C . ALA A 1 196 ? -6.534 24.268 -8.890 1.00 81.44 196 ALA A C 1
ATOM 1566 O O . ALA A 1 196 ? -5.428 24.778 -8.775 1.00 81.44 196 ALA A O 1
ATOM 1567 N N . GLY A 1 197 ? -7.399 24.245 -7.869 1.00 75.81 197 GLY A N 1
ATOM 1568 C CA . GLY A 1 197 ? -7.084 24.779 -6.536 1.00 75.81 197 GLY A CA 1
ATOM 1569 C C . GLY A 1 197 ? -6.500 23.764 -5.546 1.00 75.81 197 GLY A C 1
ATOM 1570 O O . GLY A 1 197 ? -6.325 24.104 -4.380 1.00 75.81 197 GLY A O 1
ATOM 1571 N N . LYS A 1 198 ? -6.290 22.506 -5.960 1.00 78.31 198 LYS A N 1
ATOM 1572 C CA . LYS A 1 198 ? -5.819 21.418 -5.080 1.00 78.31 198 LYS A CA 1
ATOM 1573 C C . LYS A 1 198 ? -4.654 20.615 -5.653 1.00 78.31 198 LYS A C 1
ATOM 1575 O O . LYS A 1 198 ? -4.003 19.937 -4.867 1.00 78.31 198 LYS A O 1
ATOM 1580 N N . CYS A 1 199 ? -4.444 20.638 -6.969 1.00 85.25 199 CYS A N 1
ATOM 1581 C CA . CYS A 1 199 ? -3.333 19.940 -7.596 1.00 85.25 199 CYS A CA 1
ATOM 1582 C C . CYS A 1 199 ? -1.997 20.515 -7.126 1.00 85.25 199 CYS A C 1
ATOM 1584 O O . CYS A 1 199 ? -1.881 21.716 -6.857 1.00 85.25 199 CYS A O 1
ATOM 1586 N N . GLY A 1 200 ? -0.999 19.643 -7.036 1.00 87.31 200 GLY A N 1
ATOM 1587 C CA . GLY A 1 200 ? 0.366 20.037 -6.741 1.00 87.31 200 GLY A CA 1
ATOM 1588 C C . GLY A 1 200 ? 0.964 20.965 -7.810 1.00 87.31 200 GLY A C 1
ATOM 1589 O O . GLY A 1 200 ? 0.410 21.131 -8.903 1.00 87.31 200 GLY A O 1
ATOM 1590 N N . PRO A 1 201 ? 2.081 21.632 -7.481 1.00 92.62 201 PRO A N 1
ATOM 1591 C CA . PRO A 1 201 ? 2.691 22.642 -8.341 1.00 92.62 201 PRO A CA 1
ATOM 1592 C C . PRO A 1 201 ? 3.491 22.046 -9.507 1.00 92.62 201 PRO A C 1
ATOM 1594 O O . PRO A 1 201 ? 3.893 22.788 -10.405 1.00 92.62 201 PRO A O 1
ATOM 1597 N N . ASN A 1 202 ? 3.780 20.741 -9.495 1.00 95.38 202 ASN A N 1
ATOM 1598 C CA . ASN A 1 202 ? 4.664 20.127 -10.475 1.00 95.38 202 ASN A CA 1
ATOM 1599 C C . ASN A 1 202 ? 3.890 19.671 -11.713 1.00 95.38 202 ASN A C 1
ATOM 1601 O O . ASN A 1 202 ? 2.730 19.276 -11.647 1.00 95.38 202 ASN A O 1
ATOM 1605 N N . LYS A 1 203 ? 4.560 19.652 -12.872 1.00 94.38 203 LYS A N 1
ATOM 1606 C CA . LYS A 1 203 ? 3.974 19.151 -14.131 1.00 94.38 203 LYS A CA 1
ATOM 1607 C C . LYS A 1 203 ? 3.663 17.654 -14.092 1.00 94.38 203 LYS A C 1
ATOM 1609 O O . LYS A 1 203 ? 2.710 17.222 -14.738 1.00 94.38 203 LYS A O 1
ATOM 1614 N N . TYR A 1 204 ? 4.436 16.875 -13.342 1.00 97.19 204 TYR A N 1
ATOM 1615 C CA . TYR A 1 204 ? 4.313 15.421 -13.294 1.00 97.19 204 TYR A CA 1
ATOM 1616 C C . TYR A 1 204 ? 3.684 14.966 -11.983 1.00 97.19 204 TYR A C 1
ATOM 1618 O O . TYR A 1 204 ? 3.888 15.608 -10.953 1.00 97.19 204 TYR A O 1
ATOM 1626 N N . TYR A 1 205 ? 2.951 13.857 -12.012 1.00 97.00 205 TYR A N 1
ATOM 1627 C CA . TYR A 1 205 ? 2.300 13.306 -10.825 1.00 97.00 205 TYR A CA 1
ATOM 1628 C C . TYR A 1 205 ? 2.241 11.778 -10.843 1.00 97.00 205 TYR A C 1
ATOM 1630 O O . TYR A 1 205 ? 2.317 11.143 -11.894 1.00 97.00 205 TYR A O 1
ATOM 1638 N N . PHE A 1 206 ? 2.082 11.178 -9.668 1.00 97.50 206 PHE A N 1
ATOM 1639 C CA . PHE A 1 206 ? 1.864 9.749 -9.496 1.00 97.50 206 PHE A CA 1
ATOM 1640 C C . PHE A 1 206 ? 0.661 9.499 -8.595 1.00 97.50 206 PHE A C 1
ATOM 1642 O O . PHE A 1 206 ? 0.615 9.955 -7.457 1.00 97.50 206 PHE A O 1
ATOM 1649 N N . SER A 1 207 ? -0.312 8.738 -9.092 1.00 94.62 207 SER A N 1
ATOM 1650 C CA . SER A 1 207 ? -1.618 8.614 -8.436 1.00 94.62 207 SER A CA 1
ATOM 1651 C C . SER A 1 207 ? -1.793 7.405 -7.515 1.00 94.62 207 SER A C 1
ATOM 1653 O O . SER A 1 207 ? -2.811 7.298 -6.829 1.00 94.62 207 SER A O 1
ATOM 1655 N N . HIS A 1 208 ? -0.806 6.507 -7.451 1.00 94.25 208 HIS A N 1
ATOM 1656 C CA . HIS A 1 208 ? -0.935 5.204 -6.795 1.00 94.25 208 HIS A CA 1
ATOM 1657 C C . HIS A 1 208 ? -0.080 5.116 -5.523 1.00 94.25 208 HIS A C 1
ATOM 1659 O O . HIS A 1 208 ? 1.013 4.550 -5.526 1.00 94.25 208 HIS A O 1
ATOM 1665 N N . PHE A 1 209 ? -0.603 5.623 -4.402 1.00 94.44 209 PHE A N 1
ATOM 1666 C CA . PHE A 1 209 ? 0.083 5.601 -3.098 1.00 94.44 209 PHE A CA 1
ATOM 1667 C C . PHE A 1 209 ? 0.527 4.196 -2.676 1.00 94.44 209 PHE A C 1
ATOM 1669 O O . PHE A 1 209 ? 1.655 4.018 -2.221 1.00 94.44 209 PHE A O 1
ATOM 1676 N N . ASP A 1 210 ? -0.319 3.180 -2.865 1.00 93.75 210 ASP A N 1
ATOM 1677 C CA . ASP A 1 210 ? 0.043 1.796 -2.533 1.00 93.75 210 ASP A CA 1
ATOM 1678 C C . ASP A 1 210 ? 1.288 1.337 -3.300 1.00 93.75 210 ASP A C 1
ATOM 1680 O O . ASP A 1 210 ? 2.143 0.641 -2.750 1.00 93.75 210 ASP A O 1
ATOM 1684 N N . TYR A 1 211 ? 1.423 1.756 -4.562 1.00 96.62 211 TYR A N 1
ATOM 1685 C CA . TYR A 1 211 ? 2.588 1.431 -5.377 1.00 96.62 211 TYR A CA 1
ATOM 1686 C C . TYR A 1 211 ? 3.806 2.247 -4.960 1.00 96.62 211 TYR A C 1
ATOM 1688 O O . TYR A 1 211 ? 4.885 1.673 -4.912 1.00 96.62 211 TYR A O 1
ATOM 1696 N N . ALA A 1 212 ? 3.654 3.514 -4.566 1.00 97.88 212 ALA A N 1
ATOM 1697 C CA . ALA A 1 212 ? 4.758 4.313 -4.030 1.00 97.88 212 ALA A CA 1
ATOM 1698 C C . ALA A 1 212 ? 5.399 3.637 -2.802 1.00 97.88 212 ALA A C 1
ATOM 1700 O O . ALA A 1 212 ? 6.606 3.391 -2.779 1.00 97.88 212 ALA A O 1
ATOM 1701 N N . TYR A 1 213 ? 4.583 3.226 -1.824 1.00 97.19 213 TYR A N 1
ATOM 1702 C CA . TYR A 1 213 ? 5.064 2.491 -0.647 1.00 97.19 213 TYR A CA 1
ATOM 1703 C C . TYR A 1 213 ? 5.632 1.112 -1.001 1.00 97.19 213 TYR A C 1
ATOM 1705 O O . TYR A 1 213 ? 6.653 0.695 -0.447 1.00 97.19 213 TYR A O 1
ATOM 1713 N N . LYS A 1 214 ? 4.991 0.387 -1.926 1.00 96.44 214 LYS A N 1
ATOM 1714 C CA . LYS A 1 214 ? 5.481 -0.918 -2.390 1.00 96.44 214 LYS A CA 1
ATOM 1715 C C . LYS A 1 214 ? 6.834 -0.794 -3.094 1.00 96.44 214 LYS A C 1
ATOM 1717 O O . LYS A 1 214 ? 7.715 -1.604 -2.827 1.00 96.44 214 LYS A O 1
ATOM 1722 N N . GLY A 1 215 ? 7.009 0.225 -3.931 1.00 97.12 215 GLY A N 1
ATOM 1723 C CA . GLY A 1 215 ? 8.257 0.541 -4.618 1.00 97.12 215 GLY A CA 1
ATOM 1724 C C . GLY A 1 215 ? 9.373 0.892 -3.643 1.00 97.12 215 GLY A C 1
ATOM 1725 O O . GLY A 1 215 ? 10.439 0.285 -3.696 1.00 97.12 215 GLY A O 1
ATOM 1726 N N . TYR A 1 216 ? 9.091 1.756 -2.662 1.00 97.69 216 TYR A N 1
ATOM 1727 C CA . TYR A 1 216 ? 10.044 2.073 -1.595 1.00 97.69 216 TYR A CA 1
ATOM 1728 C C . TYR A 1 216 ? 10.498 0.821 -0.835 1.00 97.69 216 TYR A C 1
ATOM 1730 O O . TYR A 1 216 ? 11.687 0.617 -0.611 1.00 97.69 216 TYR A O 1
ATOM 1738 N N . LYS A 1 217 ? 9.567 -0.077 -0.492 1.00 96.56 217 LYS A N 1
ATOM 1739 C CA . LYS A 1 217 ? 9.903 -1.351 0.162 1.00 96.56 217 LYS A CA 1
ATOM 1740 C C . LYS A 1 217 ? 10.769 -2.263 -0.719 1.00 96.56 217 LYS A C 1
ATOM 1742 O O . LYS A 1 217 ? 11.594 -3.004 -0.196 1.00 96.56 217 LYS A O 1
ATOM 1747 N N . MET A 1 218 ? 10.550 -2.252 -2.033 1.00 96.19 218 MET A N 1
ATOM 1748 C CA . MET A 1 218 ? 11.270 -3.093 -2.997 1.00 96.19 218 MET A CA 1
ATOM 1749 C C . MET A 1 218 ? 12.684 -2.590 -3.297 1.00 96.19 218 MET A C 1
ATOM 1751 O O . MET A 1 218 ? 13.583 -3.405 -3.500 1.00 96.19 218 MET A O 1
ATOM 1755 N N . ALA A 1 219 ? 12.866 -1.271 -3.357 1.00 96.06 219 ALA A N 1
ATOM 1756 C CA . ALA A 1 219 ? 14.044 -0.662 -3.970 1.00 96.06 219 ALA A CA 1
ATOM 1757 C C . ALA A 1 219 ? 14.741 0.400 -3.097 1.00 96.06 219 ALA A C 1
ATOM 1759 O O . ALA A 1 219 ? 15.818 0.877 -3.453 1.00 96.06 219 ALA A O 1
ATOM 1760 N N . GLY A 1 220 ? 14.160 0.757 -1.948 1.00 96.56 220 GLY A N 1
ATOM 1761 C CA . GLY A 1 220 ? 14.620 1.864 -1.112 1.00 96.56 220 GLY A CA 1
ATOM 1762 C C . GLY A 1 220 ? 14.435 3.230 -1.781 1.00 96.56 220 GLY A C 1
ATOM 1763 O O . GLY A 1 220 ? 13.853 3.341 -2.860 1.00 96.56 220 GLY A O 1
ATOM 1764 N N . ALA A 1 221 ? 14.950 4.278 -1.133 1.00 97.19 221 ALA A N 1
ATOM 1765 C CA . ALA A 1 221 ? 14.868 5.649 -1.640 1.00 97.19 221 ALA A CA 1
ATOM 1766 C C . ALA A 1 221 ? 15.579 5.815 -2.995 1.00 97.19 221 ALA A C 1
ATOM 1768 O O . ALA A 1 221 ? 15.003 6.371 -3.924 1.00 97.19 221 ALA A O 1
ATOM 1769 N N . GLU A 1 222 ? 16.794 5.270 -3.125 1.00 96.00 222 GLU A N 1
ATOM 1770 C CA . GLU A 1 222 ? 17.605 5.379 -4.345 1.00 96.00 222 GLU A CA 1
ATOM 1771 C C . GLU A 1 222 ? 16.915 4.730 -5.551 1.00 96.00 222 GLU A C 1
ATOM 1773 O O . GLU A 1 222 ? 16.793 5.343 -6.611 1.00 96.00 222 GLU A O 1
ATOM 1778 N N . GLY A 1 223 ? 16.440 3.491 -5.400 1.00 96.75 223 GLY A N 1
ATOM 1779 C CA . GLY A 1 223 ? 15.775 2.794 -6.493 1.00 96.75 223 GLY A CA 1
ATOM 1780 C C . GLY A 1 223 ? 14.447 3.448 -6.874 1.00 96.75 223 GLY A C 1
ATOM 1781 O O . GLY A 1 223 ? 14.149 3.556 -8.064 1.00 96.75 223 GLY A O 1
ATOM 1782 N N . LEU A 1 224 ? 13.688 3.941 -5.884 1.00 98.19 224 LEU A N 1
ATOM 1783 C CA . LEU A 1 224 ? 12.460 4.704 -6.112 1.00 98.19 224 LEU A CA 1
ATOM 1784 C C . LEU A 1 224 ? 12.735 5.977 -6.925 1.00 98.19 224 LEU A C 1
ATOM 1786 O O . LEU A 1 224 ? 12.068 6.202 -7.934 1.00 98.19 224 LEU A O 1
ATOM 1790 N N . GLN A 1 225 ? 13.734 6.766 -6.518 1.00 98.44 225 GLN A N 1
ATOM 1791 C CA . GLN A 1 225 ? 14.141 7.992 -7.202 1.00 98.44 225 GLN A CA 1
ATOM 1792 C C . GLN A 1 225 ? 14.520 7.715 -8.662 1.00 98.44 225 GLN A C 1
ATOM 1794 O O . GLN A 1 225 ? 13.932 8.302 -9.571 1.00 98.44 225 GLN A O 1
ATOM 1799 N N . LYS A 1 226 ? 15.428 6.757 -8.892 1.00 98.25 226 LYS A N 1
ATOM 1800 C CA . LYS A 1 226 ? 15.918 6.410 -10.236 1.00 98.25 226 LYS A CA 1
ATOM 1801 C C . LYS A 1 226 ? 14.795 5.996 -11.185 1.00 98.25 226 LYS A C 1
ATOM 1803 O O . LYS A 1 226 ? 14.802 6.379 -12.351 1.00 98.25 226 LYS A O 1
ATOM 1808 N N . ALA A 1 227 ? 13.809 5.236 -10.706 1.00 98.38 227 ALA A N 1
ATOM 1809 C CA . ALA A 1 227 ? 12.699 4.809 -11.556 1.00 98.38 227 ALA A CA 1
ATOM 1810 C C . ALA A 1 227 ? 11.739 5.950 -11.892 1.00 98.38 227 ALA A C 1
ATOM 1812 O O . ALA A 1 227 ? 11.266 6.036 -13.025 1.00 98.38 227 ALA A O 1
ATOM 1813 N N . LEU A 1 228 ? 11.454 6.820 -10.923 1.00 98.50 228 LEU A N 1
ATOM 1814 C CA . LEU A 1 228 ? 10.623 7.998 -11.141 1.00 98.50 228 LEU A CA 1
ATOM 1815 C C . LEU A 1 228 ? 11.266 8.945 -12.160 1.00 98.50 228 LEU A C 1
ATOM 1817 O O . LEU A 1 228 ? 10.596 9.360 -13.104 1.00 98.50 228 LEU A O 1
ATOM 1821 N N . GLU A 1 229 ? 12.563 9.224 -12.019 1.00 98.44 229 GLU A N 1
ATOM 1822 C CA . GLU A 1 229 ? 13.336 10.031 -12.970 1.00 98.44 229 GLU A CA 1
ATOM 1823 C C . GLU A 1 229 ? 13.362 9.393 -14.364 1.00 98.44 229 GLU A C 1
ATOM 1825 O O . GLU A 1 229 ? 13.100 10.076 -15.354 1.00 98.44 229 GLU A O 1
ATOM 1830 N N . ALA A 1 230 ? 13.598 8.080 -14.452 1.00 98.50 230 ALA A N 1
ATOM 1831 C CA . ALA A 1 230 ? 13.635 7.364 -15.724 1.00 98.50 230 ALA A CA 1
ATOM 1832 C C . ALA A 1 230 ? 12.282 7.409 -16.458 1.00 98.50 230 ALA A C 1
ATOM 1834 O O . ALA A 1 230 ? 12.234 7.697 -17.654 1.00 98.50 230 ALA A O 1
ATOM 1835 N N . ILE A 1 231 ? 11.166 7.175 -15.757 1.00 98.31 231 ILE A N 1
ATOM 1836 C CA . ILE A 1 231 ? 9.833 7.228 -16.379 1.00 98.31 231 ILE A CA 1
ATOM 1837 C C . ILE A 1 231 ? 9.468 8.661 -16.752 1.00 98.31 231 ILE A C 1
ATOM 1839 O O . ILE A 1 231 ? 8.974 8.885 -17.855 1.00 98.31 231 ILE A O 1
ATOM 1843 N N . LYS A 1 232 ? 9.748 9.632 -15.876 1.00 97.38 232 LYS A N 1
ATOM 1844 C CA . LYS A 1 232 ? 9.553 11.058 -16.162 1.00 97.38 232 LYS A CA 1
ATOM 1845 C C . LYS A 1 232 ? 10.308 11.480 -17.424 1.00 97.38 232 LYS A C 1
ATOM 1847 O O . LYS A 1 232 ? 9.743 12.184 -18.252 1.00 97.38 232 LYS A O 1
ATOM 1852 N N . LEU A 1 233 ? 11.542 11.010 -17.602 1.00 97.62 233 LEU A N 1
ATOM 1853 C CA . LEU A 1 233 ? 12.356 11.307 -18.780 1.00 97.62 233 LEU A CA 1
ATOM 1854 C C . LEU A 1 233 ? 11.794 10.678 -20.065 1.00 97.62 233 LEU A C 1
ATOM 1856 O O . LEU A 1 233 ? 11.715 11.349 -21.091 1.00 97.62 233 LEU A O 1
ATOM 1860 N N . VAL A 1 234 ? 11.404 9.399 -20.028 1.00 97.81 234 VAL A N 1
ATOM 1861 C CA . VAL A 1 234 ? 11.063 8.647 -21.252 1.00 97.81 234 VAL A CA 1
ATOM 1862 C C . VAL A 1 234 ? 9.577 8.750 -21.627 1.00 97.81 234 VAL A C 1
ATOM 1864 O O . VAL A 1 234 ? 9.244 8.843 -22.814 1.00 97.81 234 VAL A O 1
ATOM 1867 N N . TYR A 1 235 ? 8.680 8.758 -20.639 1.00 96.69 235 TYR A N 1
ATOM 1868 C CA . TYR A 1 235 ? 7.218 8.716 -20.805 1.00 96.69 235 TYR A CA 1
ATOM 1869 C C . TYR A 1 235 ? 6.474 9.870 -20.114 1.00 96.69 235 TYR A C 1
ATOM 1871 O O . TYR A 1 235 ? 5.251 9.923 -20.188 1.00 96.69 235 TYR A O 1
ATOM 1879 N N . GLY A 1 236 ? 7.168 10.814 -19.468 1.00 90.00 236 GLY A N 1
ATOM 1880 C CA . GLY A 1 236 ? 6.524 11.846 -18.646 1.00 90.00 236 GLY A CA 1
ATOM 1881 C C . GLY A 1 236 ? 5.550 12.764 -19.390 1.00 90.00 236 GLY A C 1
ATOM 1882 O O . GLY A 1 236 ? 4.696 13.367 -18.758 1.00 90.00 236 GLY A O 1
ATOM 1883 N N . GLU A 1 237 ? 5.636 12.879 -20.714 1.00 88.69 237 GLU A N 1
ATOM 1884 C CA . GLU A 1 237 ? 4.713 13.708 -21.505 1.00 88.69 237 GLU A CA 1
ATOM 1885 C C . GLU A 1 237 ? 3.334 13.056 -21.738 1.00 88.69 237 GLU A C 1
ATOM 1887 O O . GLU A 1 237 ? 2.429 13.700 -22.269 1.00 88.69 237 GLU A O 1
ATOM 1892 N N . GLU A 1 238 ? 3.142 11.792 -21.350 1.00 85.25 238 GLU A N 1
ATOM 1893 C CA . GLU A 1 238 ? 1.859 11.094 -21.483 1.00 85.25 238 GLU A CA 1
ATOM 1894 C C . GLU A 1 238 ? 0.850 11.502 -20.391 1.00 85.25 238 GLU A C 1
ATOM 1896 O O . GLU A 1 238 ? 1.218 11.919 -19.293 1.00 85.25 238 GLU A O 1
ATOM 1901 N N . ASP A 1 239 ? -0.448 11.385 -20.704 1.00 82.81 239 ASP A N 1
ATOM 1902 C CA . ASP A 1 239 ? -1.588 11.557 -19.780 1.00 82.81 239 ASP A CA 1
ATOM 1903 C C . ASP A 1 239 ? -1.491 12.804 -18.877 1.00 82.81 239 ASP A C 1
ATOM 1905 O O . ASP A 1 239 ? -1.781 12.776 -17.677 1.00 82.81 239 ASP A O 1
ATOM 1909 N N . GLY A 1 240 ? -1.029 13.920 -19.453 1.00 85.50 240 GLY A N 1
ATOM 1910 C CA . GLY A 1 240 ? -0.899 15.192 -18.741 1.00 85.50 240 GLY A CA 1
ATOM 1911 C C . GLY A 1 240 ? 0.141 15.173 -17.617 1.00 85.50 240 GLY A C 1
ATOM 1912 O O . GLY A 1 240 ? -0.028 15.888 -16.628 1.00 85.50 240 GLY A O 1
ATOM 1913 N N . GLY A 1 241 ? 1.192 14.360 -17.745 1.00 92.00 241 GLY A N 1
ATOM 1914 C CA . GLY A 1 241 ? 2.265 14.270 -16.759 1.00 92.00 241 GLY A CA 1
ATOM 1915 C C . GLY A 1 241 ? 2.180 13.065 -15.824 1.00 92.00 241 GLY A C 1
ATOM 1916 O O . GLY A 1 241 ? 2.902 13.042 -14.825 1.00 92.00 241 GLY A O 1
ATOM 1917 N N . GLU A 1 242 ? 1.292 12.096 -16.064 1.00 95.12 242 GLU A N 1
ATOM 1918 C CA . GLU A 1 242 ? 1.170 10.957 -15.152 1.00 95.12 242 GLU A CA 1
ATOM 1919 C C . GLU A 1 242 ? 2.323 9.964 -15.324 1.00 95.12 242 GLU A C 1
ATOM 1921 O O . GLU A 1 242 ? 2.569 9.424 -16.401 1.00 95.12 242 GLU A O 1
ATOM 1926 N N . ILE A 1 243 ? 2.975 9.626 -14.217 1.00 97.44 243 ILE A N 1
ATOM 1927 C CA . ILE A 1 243 ? 3.891 8.494 -14.160 1.00 97.44 243 ILE A CA 1
ATOM 1928 C C . ILE A 1 243 ? 3.085 7.191 -14.222 1.00 97.44 243 ILE A C 1
ATOM 1930 O O . ILE A 1 243 ? 2.321 6.854 -13.314 1.00 97.44 243 ILE A O 1
ATOM 1934 N N . ASN A 1 244 ? 3.269 6.421 -15.295 1.00 96.62 244 ASN A N 1
ATOM 1935 C CA . ASN A 1 244 ? 2.528 5.180 -15.493 1.00 96.62 244 ASN A CA 1
ATOM 1936 C C . ASN A 1 244 ? 2.854 4.134 -14.409 1.00 96.62 244 ASN A C 1
ATOM 1938 O O . ASN A 1 244 ? 3.988 3.671 -14.264 1.00 96.62 244 ASN A O 1
ATOM 1942 N N . GLN A 1 245 ? 1.819 3.704 -13.685 1.00 95.62 245 GLN A N 1
ATOM 1943 C CA . GLN A 1 245 ? 1.926 2.734 -12.590 1.00 95.62 245 GLN A CA 1
ATOM 1944 C C . GLN A 1 245 ? 2.452 1.351 -12.999 1.00 95.62 245 GLN A C 1
ATOM 1946 O O . GLN A 1 245 ? 3.102 0.691 -12.187 1.00 95.62 245 GLN A O 1
ATOM 1951 N N . GLY A 1 246 ? 2.186 0.911 -14.233 1.00 96.31 246 GLY A N 1
ATOM 1952 C CA . GLY A 1 246 ? 2.622 -0.384 -14.749 1.00 96.31 246 GLY A CA 1
ATOM 1953 C C . GLY A 1 246 ? 4.127 -0.392 -14.992 1.00 96.31 246 GLY A C 1
ATOM 1954 O O . GLY A 1 246 ? 4.838 -1.264 -14.493 1.00 96.31 246 GLY A O 1
ATOM 1955 N N . LEU A 1 247 ? 4.633 0.627 -15.692 1.00 97.88 247 LEU A N 1
ATOM 1956 C CA . LEU A 1 247 ? 6.074 0.789 -15.911 1.00 97.88 247 LEU A CA 1
ATOM 1957 C C . LEU A 1 247 ? 6.821 0.961 -14.586 1.00 97.88 247 LEU A C 1
ATOM 1959 O O . LEU A 1 247 ? 7.830 0.296 -14.351 1.00 97.88 247 LEU A O 1
ATOM 1963 N N . PHE A 1 248 ? 6.273 1.789 -13.692 1.00 98.44 248 PHE A N 1
ATOM 1964 C CA . PHE A 1 248 ? 6.824 2.012 -12.360 1.00 98.44 248 PHE A CA 1
ATOM 1965 C C . PHE A 1 248 ? 6.976 0.705 -11.581 1.00 98.44 248 PHE A C 1
ATOM 1967 O O . PHE A 1 248 ? 8.078 0.370 -11.142 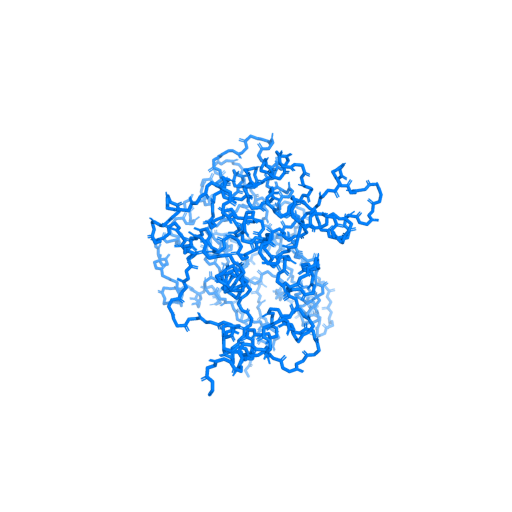1.00 98.44 248 PHE A O 1
ATOM 1974 N N . ILE A 1 249 ? 5.900 -0.076 -11.439 1.00 98.06 249 ILE A N 1
ATOM 1975 C CA . ILE A 1 249 ? 5.963 -1.303 -10.640 1.00 98.06 249 ILE A CA 1
ATOM 1976 C C . ILE A 1 249 ? 6.833 -2.383 -11.298 1.00 98.06 249 ILE A C 1
ATOM 1978 O O . ILE A 1 249 ? 7.471 -3.160 -10.587 1.00 98.06 249 ILE A O 1
ATOM 1982 N N . GLY A 1 250 ? 6.918 -2.397 -12.633 1.00 98.06 250 GLY A N 1
ATOM 1983 C CA . GLY A 1 250 ? 7.838 -3.254 -13.379 1.00 98.06 250 GLY A CA 1
ATOM 1984 C C . GLY A 1 250 ? 9.308 -2.949 -13.075 1.00 98.06 250 GLY A C 1
ATOM 1985 O O . GLY A 1 250 ? 10.064 -3.869 -12.758 1.00 98.06 250 GLY A O 1
ATOM 1986 N N . LEU A 1 251 ? 9.709 -1.671 -13.082 1.00 98.50 251 LEU A N 1
ATOM 1987 C CA . LEU A 1 251 ? 11.072 -1.259 -12.713 1.00 98.50 251 LEU A CA 1
ATOM 1988 C C . LEU A 1 251 ? 11.391 -1.554 -11.244 1.00 98.50 251 LEU A C 1
ATOM 1990 O O . LEU A 1 251 ? 12.475 -2.053 -10.944 1.00 98.50 251 LEU A O 1
ATOM 1994 N N . MET A 1 252 ? 10.442 -1.320 -10.331 1.00 98.38 252 MET A N 1
ATOM 1995 C CA . MET A 1 252 ? 10.608 -1.683 -8.916 1.00 98.38 252 MET A CA 1
ATOM 1996 C C . MET A 1 252 ? 10.842 -3.181 -8.742 1.00 98.38 252 MET A C 1
ATOM 1998 O O . MET A 1 252 ? 11.718 -3.593 -7.979 1.00 98.38 252 MET A O 1
ATOM 2002 N N . LYS A 1 253 ? 10.099 -4.013 -9.479 1.00 97.75 253 LYS A N 1
ATOM 2003 C CA . LYS A 1 253 ? 10.275 -5.462 -9.426 1.00 97.75 253 LYS A CA 1
ATOM 2004 C C . LYS A 1 253 ? 11.598 -5.905 -10.061 1.00 97.75 253 LYS A C 1
ATOM 2006 O O . LYS A 1 253 ? 12.250 -6.784 -9.500 1.00 97.75 253 LYS A O 1
ATOM 2011 N N . GLN A 1 254 ? 12.034 -5.281 -11.158 1.00 97.62 254 GLN A N 1
ATOM 2012 C CA . GLN A 1 254 ? 13.372 -5.497 -11.729 1.00 97.62 254 GLN A CA 1
ATOM 2013 C C . GLN A 1 254 ? 14.480 -5.166 -10.727 1.00 97.62 254 GLN A C 1
ATOM 2015 O O . GLN A 1 254 ? 15.383 -5.978 -10.518 1.00 97.62 254 GLN A O 1
ATOM 2020 N N . TYR A 1 255 ? 14.371 -4.021 -10.048 1.00 97.75 255 TYR A N 1
ATOM 2021 C CA . TYR A 1 255 ? 15.324 -3.617 -9.018 1.00 97.75 255 TYR A CA 1
ATOM 2022 C C . TYR A 1 255 ? 15.381 -4.640 -7.879 1.00 97.75 255 TYR A C 1
ATOM 2024 O O . TYR A 1 255 ? 16.462 -5.095 -7.506 1.00 97.75 255 TYR A O 1
ATOM 2032 N N . GLN A 1 256 ? 14.216 -5.045 -7.363 1.00 97.19 256 GLN A N 1
ATOM 2033 C CA . GLN A 1 256 ? 14.114 -6.040 -6.298 1.00 97.19 256 GLN A CA 1
ATOM 2034 C C . GLN A 1 256 ? 14.812 -7.352 -6.688 1.00 97.19 256 GLN A C 1
ATOM 2036 O O . GLN A 1 256 ? 15.692 -7.817 -5.964 1.00 97.19 256 GLN A O 1
ATOM 2041 N N . MET A 1 257 ? 14.452 -7.927 -7.842 1.00 96.38 257 MET A N 1
ATOM 2042 C CA . MET A 1 257 ? 15.034 -9.189 -8.317 1.00 96.38 257 MET A CA 1
ATOM 2043 C C . MET A 1 257 ? 16.542 -9.059 -8.544 1.00 96.38 257 MET A C 1
ATOM 2045 O O . MET A 1 257 ? 17.307 -9.954 -8.189 1.00 96.38 257 MET A O 1
ATOM 2049 N N . GLY A 1 258 ? 16.986 -7.927 -9.094 1.00 95.38 258 GLY A N 1
ATOM 2050 C CA . GLY A 1 258 ? 18.403 -7.648 -9.287 1.00 95.38 258 GLY A CA 1
ATOM 2051 C C . GLY A 1 258 ? 19.163 -7.542 -7.974 1.00 95.38 258 GLY A C 1
ATOM 2052 O O . GLY A 1 258 ? 20.308 -7.989 -7.901 1.00 95.38 258 GLY A O 1
ATOM 2053 N N . ASN A 1 259 ? 18.550 -6.980 -6.932 1.00 94.81 259 ASN A N 1
ATOM 2054 C CA . ASN A 1 259 ? 19.167 -6.883 -5.615 1.00 94.81 259 ASN A CA 1
ATOM 2055 C C . ASN A 1 259 ? 19.282 -8.267 -4.961 1.00 94.81 259 ASN A C 1
ATOM 2057 O O . ASN A 1 259 ? 20.367 -8.665 -4.539 1.00 94.81 259 ASN A O 1
ATOM 2061 N N . GLU A 1 260 ? 18.186 -9.031 -4.959 1.00 94.31 260 GLU A N 1
ATOM 2062 C CA . GLU A 1 260 ? 18.116 -10.399 -4.424 1.00 94.31 260 GLU A CA 1
ATOM 2063 C C . GLU A 1 260 ? 19.133 -11.326 -5.113 1.00 94.31 260 GLU A C 1
ATOM 2065 O O . GLU A 1 260 ? 19.847 -12.081 -4.452 1.00 94.31 260 GLU A O 1
ATOM 2070 N N . ALA A 1 261 ? 19.278 -11.203 -6.435 1.00 91.81 261 ALA A N 1
ATOM 2071 C CA . ALA A 1 261 ? 20.243 -11.962 -7.228 1.00 91.81 261 ALA A CA 1
ATOM 2072 C C . ALA A 1 261 ? 21.670 -11.374 -7.225 1.00 91.81 261 ALA A C 1
ATOM 2074 O O . ALA A 1 261 ? 22.553 -11.914 -7.896 1.00 91.81 261 ALA A O 1
ATOM 2075 N N . LYS A 1 262 ? 21.920 -10.264 -6.510 1.00 92.56 262 LYS A N 1
ATOM 2076 C CA . LYS A 1 262 ? 23.199 -9.522 -6.489 1.00 92.56 262 LYS A CA 1
ATOM 2077 C C . LYS A 1 262 ? 23.701 -9.112 -7.888 1.00 92.56 262 LYS A C 1
ATOM 2079 O O . LYS A 1 262 ? 24.906 -9.068 -8.140 1.00 92.56 262 LYS A O 1
ATOM 2084 N N . ARG A 1 263 ? 22.775 -8.805 -8.801 1.00 90.69 263 ARG A N 1
ATOM 2085 C CA . ARG A 1 263 ? 23.026 -8.416 -10.200 1.00 90.69 263 ARG A CA 1
ATOM 2086 C C . ARG A 1 263 ? 23.035 -6.908 -10.434 1.00 90.69 263 ARG A C 1
ATOM 2088 O O . ARG A 1 263 ? 23.621 -6.494 -11.424 1.00 90.69 263 ARG A O 1
ATOM 2095 N N . LEU A 1 264 ? 22.481 -6.088 -9.530 1.00 91.50 264 LEU A N 1
ATOM 2096 C CA . LEU A 1 264 ? 22.404 -4.627 -9.733 1.00 91.50 264 LEU A CA 1
ATOM 2097 C C . LEU A 1 264 ? 23.755 -3.982 -10.060 1.00 91.50 264 LEU A C 1
ATOM 2099 O O . LEU A 1 264 ? 23.821 -3.126 -10.929 1.00 91.50 264 LEU A O 1
ATOM 2103 N N . LYS A 1 265 ? 24.844 -4.441 -9.430 1.00 89.06 265 LYS A N 1
ATOM 2104 C CA . LYS A 1 265 ? 26.203 -3.917 -9.669 1.00 89.06 265 LYS A CA 1
ATOM 2105 C C . LYS A 1 265 ? 26.754 -4.205 -11.072 1.00 89.06 265 LYS A C 1
ATOM 2107 O O . LYS A 1 265 ? 27.796 -3.671 -11.424 1.00 89.06 265 LYS A O 1
ATOM 2112 N N . ARG A 1 266 ? 26.116 -5.107 -11.823 1.00 90.75 266 ARG A N 1
ATOM 2113 C CA . ARG A 1 266 ? 26.485 -5.470 -13.200 1.00 90.75 266 ARG A CA 1
ATOM 2114 C C . ARG A 1 266 ? 25.678 -4.691 -14.233 1.00 90.75 266 ARG A C 1
ATOM 2116 O O . ARG A 1 266 ? 26.017 -4.738 -15.408 1.00 90.75 266 ARG A O 1
ATOM 2123 N N . LEU A 1 267 ? 24.598 -4.037 -13.805 1.00 93.62 267 LEU A N 1
ATOM 2124 C CA . LEU A 1 267 ? 23.778 -3.219 -14.682 1.00 93.62 267 LEU A CA 1
ATOM 2125 C C . LEU A 1 267 ? 24.457 -1.856 -14.877 1.00 93.62 267 LEU A C 1
ATOM 2127 O O . LEU A 1 267 ? 25.039 -1.333 -13.921 1.00 93.62 267 LEU A O 1
ATOM 2131 N N . PRO A 1 268 ? 24.388 -1.267 -16.082 1.00 94.81 268 PRO A N 1
ATOM 2132 C CA . PRO A 1 268 ? 24.867 0.093 -16.300 1.00 94.81 268 PRO A CA 1
ATOM 2133 C C . PRO A 1 268 ? 24.062 1.085 -15.454 1.00 94.81 268 PRO A C 1
ATOM 2135 O O . PRO A 1 268 ? 22.902 0.837 -15.138 1.00 94.81 268 PRO A O 1
ATOM 2138 N N . GLU A 1 269 ? 24.643 2.230 -15.102 1.00 92.75 269 GLU A N 1
ATOM 2139 C CA . GLU A 1 269 ? 23.994 3.211 -14.216 1.00 92.75 269 GLU A CA 1
ATOM 2140 C C . GLU A 1 269 ? 22.615 3.668 -14.729 1.00 92.75 269 GLU A C 1
ATOM 2142 O O . GLU A 1 269 ? 21.672 3.809 -13.950 1.00 92.75 269 GLU A O 1
ATOM 2147 N N . ASN A 1 270 ? 22.469 3.801 -16.050 1.00 95.31 270 ASN A N 1
ATOM 2148 C CA . ASN A 1 270 ? 21.245 4.211 -16.735 1.00 95.31 270 ASN A CA 1
ATOM 2149 C C . ASN A 1 270 ? 20.361 3.037 -17.208 1.00 95.31 270 ASN A C 1
ATOM 2151 O O . ASN A 1 270 ? 19.535 3.221 -18.103 1.00 95.31 270 ASN A O 1
ATOM 2155 N N . TRP A 1 271 ? 20.501 1.834 -16.638 1.00 97.50 271 TRP A N 1
ATOM 2156 C CA . TRP A 1 271 ? 19.782 0.636 -17.103 1.00 97.50 271 TRP A CA 1
ATOM 2157 C C . TRP A 1 271 ? 18.257 0.810 -17.165 1.00 97.50 271 TRP A C 1
ATOM 2159 O O . TRP A 1 271 ? 17.624 0.310 -18.092 1.00 97.50 271 TRP A O 1
ATOM 2169 N N . MET A 1 272 ? 17.658 1.540 -16.215 1.00 98.25 272 MET A N 1
ATOM 2170 C CA . MET A 1 272 ? 16.209 1.783 -16.204 1.00 98.25 272 MET A CA 1
ATOM 2171 C C . MET A 1 272 ? 15.768 2.604 -17.416 1.00 98.25 272 MET A C 1
ATOM 2173 O O . MET A 1 272 ? 14.750 2.293 -18.028 1.00 98.25 272 MET A O 1
ATOM 2177 N N . ILE A 1 273 ? 16.552 3.625 -17.775 1.00 98.38 273 ILE A N 1
ATOM 2178 C CA . ILE A 1 273 ? 16.304 4.467 -18.949 1.00 98.38 273 ILE A CA 1
ATOM 2179 C C . ILE A 1 273 ? 16.431 3.615 -20.211 1.00 98.38 273 ILE A C 1
ATOM 2181 O O . ILE A 1 273 ? 15.480 3.566 -20.983 1.00 98.38 273 ILE A O 1
ATOM 2185 N N . LYS A 1 274 ? 17.521 2.846 -20.356 1.00 98.06 274 LYS A N 1
ATOM 2186 C CA . LYS A 1 274 ? 17.729 1.950 -21.508 1.00 98.06 274 LYS A CA 1
ATOM 2187 C C . LYS A 1 274 ? 16.571 0.964 -21.714 1.00 98.06 274 LYS A C 1
ATOM 2189 O O . LYS A 1 274 ? 16.103 0.780 -22.837 1.00 98.06 274 LYS A O 1
ATOM 2194 N N . MET A 1 275 ? 16.070 0.356 -20.632 1.00 98.06 275 MET A N 1
ATOM 2195 C CA . MET A 1 275 ? 14.913 -0.548 -20.703 1.00 98.06 275 MET A CA 1
ATOM 2196 C C . MET A 1 275 ? 13.644 0.173 -21.170 1.00 98.06 275 MET A C 1
ATOM 2198 O O . MET A 1 275 ? 12.903 -0.361 -21.992 1.00 98.06 275 MET A O 1
ATOM 2202 N N . LEU A 1 276 ? 13.386 1.384 -20.670 1.00 98.31 276 LEU A N 1
ATOM 2203 C CA . LEU A 1 276 ? 12.218 2.174 -21.065 1.00 98.31 276 LEU A CA 1
ATOM 2204 C C . LEU A 1 276 ? 12.318 2.708 -22.501 1.00 98.31 276 LEU A C 1
ATOM 2206 O O . LEU A 1 276 ? 11.306 2.735 -23.199 1.00 98.31 276 LEU A O 1
ATOM 2210 N N . GLU A 1 277 ? 13.504 3.125 -22.944 1.00 97.88 277 GLU A N 1
ATOM 2211 C CA . GLU A 1 277 ? 13.766 3.574 -24.317 1.00 97.88 277 GLU A CA 1
ATOM 2212 C C . GLU A 1 277 ? 13.565 2.431 -25.311 1.00 97.88 277 GLU A C 1
ATOM 2214 O O . GLU A 1 277 ? 12.851 2.601 -26.297 1.00 97.88 277 GLU A O 1
ATOM 2219 N N . SER A 1 278 ? 14.083 1.242 -24.993 1.00 96.81 278 SER A N 1
ATOM 2220 C CA . SER A 1 278 ? 13.848 0.026 -25.782 1.00 96.81 278 SER A CA 1
ATOM 2221 C C . SER A 1 278 ? 12.365 -0.331 -25.827 1.00 96.81 278 SER A C 1
ATOM 2223 O O . SER A 1 278 ? 11.818 -0.609 -26.891 1.00 96.81 278 SER A O 1
ATOM 2225 N N . LEU A 1 279 ? 11.672 -0.240 -24.685 1.00 96.75 279 LEU A N 1
ATOM 2226 C CA . LEU A 1 279 ? 10.226 -0.438 -24.633 1.00 96.75 279 LEU A CA 1
ATOM 2227 C C . LEU A 1 279 ? 9.480 0.558 -25.531 1.00 96.75 279 LEU A C 1
ATOM 2229 O O . LEU A 1 279 ? 8.542 0.175 -26.223 1.00 96.75 279 LEU A O 1
ATOM 2233 N N . LYS A 1 280 ? 9.910 1.822 -25.549 1.00 95.62 280 LYS A N 1
ATOM 2234 C CA . LYS A 1 280 ? 9.299 2.877 -26.364 1.00 95.62 280 LYS A CA 1
ATOM 2235 C C . LYS A 1 280 ? 9.556 2.676 -27.855 1.00 95.62 280 LYS A C 1
ATOM 2237 O O . LYS A 1 280 ? 8.658 2.894 -28.665 1.00 95.62 280 LYS A O 1
ATOM 2242 N N . GLN A 1 281 ? 10.763 2.242 -28.211 1.00 93.75 281 GLN A N 1
ATOM 2243 C CA . GLN A 1 281 ? 11.142 1.876 -29.575 1.00 93.75 281 GLN A CA 1
ATOM 2244 C C . GLN A 1 281 ? 10.332 0.676 -30.082 1.00 93.75 281 GLN A C 1
ATOM 2246 O O . GLN A 1 281 ? 9.886 0.670 -31.229 1.00 93.75 281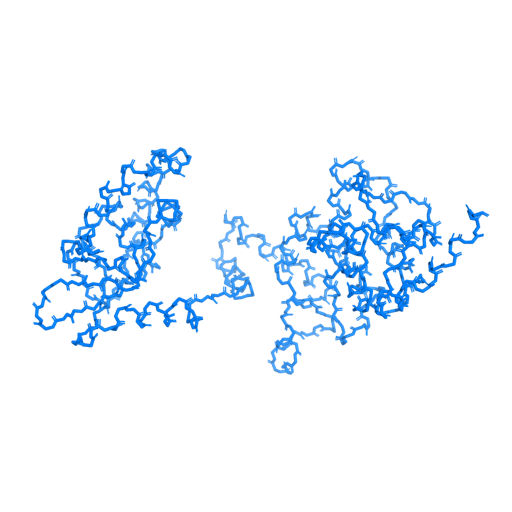 GLN A O 1
ATOM 2251 N N . GLY A 1 282 ? 10.152 -0.333 -29.232 1.00 91.25 282 GLY A N 1
ATOM 2252 C CA . GLY A 1 282 ? 9.485 -1.581 -29.575 1.00 91.25 282 GLY A CA 1
ATOM 2253 C C . GLY A 1 282 ? 7.961 -1.494 -29.617 1.00 91.25 282 GLY A C 1
ATOM 2254 O O . GLY A 1 282 ? 7.333 -1.975 -30.560 1.00 91.25 282 GLY A O 1
ATOM 2255 N N . CYS A 1 283 ? 7.373 -0.848 -28.608 1.00 92.88 283 CYS A N 1
ATOM 2256 C CA . CYS A 1 283 ? 5.933 -0.880 -28.340 1.00 92.88 283 CYS A CA 1
ATOM 2257 C C . CYS A 1 283 ? 5.233 0.479 -28.516 1.00 92.88 283 CYS A C 1
ATOM 2259 O O . CYS A 1 283 ? 4.018 0.588 -28.340 1.00 92.88 283 CYS A O 1
ATOM 2261 N N . GLY A 1 284 ? 5.986 1.529 -28.852 1.00 91.81 284 GLY A N 1
ATOM 2262 C CA . GLY A 1 284 ? 5.477 2.882 -29.049 1.00 91.81 284 GLY A CA 1
ATOM 2263 C C . GLY A 1 284 ? 5.449 3.742 -27.781 1.00 91.81 284 GLY A C 1
ATOM 2264 O O . GLY A 1 284 ? 5.882 3.356 -26.701 1.00 91.81 284 GLY A O 1
ATOM 2265 N N . ALA A 1 285 ? 4.941 4.967 -27.924 1.00 92.06 285 ALA A N 1
ATOM 2266 C CA . ALA A 1 285 ? 5.055 6.009 -26.901 1.00 92.06 285 ALA A CA 1
ATOM 2267 C C . ALA A 1 285 ? 3.943 6.020 -25.836 1.00 92.06 285 ALA A C 1
ATOM 2269 O O . ALA A 1 285 ? 4.000 6.867 -24.950 1.00 92.06 285 ALA A O 1
ATOM 2270 N N . SER A 1 286 ? 2.948 5.124 -25.904 1.00 93.75 286 SER A N 1
ATOM 2271 C CA . SER A 1 286 ? 1.867 5.069 -24.908 1.00 93.75 286 SER A CA 1
ATOM 2272 C C . SER A 1 286 ? 2.115 3.977 -23.870 1.00 93.75 286 SER A C 1
ATOM 2274 O O . SER A 1 286 ? 1.800 2.806 -24.085 1.00 93.75 286 SER A O 1
ATOM 2276 N N . ALA A 1 287 ? 2.613 4.368 -22.701 1.00 94.19 287 ALA A N 1
ATOM 2277 C CA . ALA A 1 287 ? 2.715 3.515 -21.526 1.00 94.19 287 ALA A CA 1
ATOM 2278 C C . ALA A 1 287 ? 1.349 2.990 -21.071 1.00 94.19 287 ALA A C 1
ATOM 2280 O O . ALA A 1 287 ? 1.266 1.891 -20.519 1.00 94.19 287 ALA A O 1
ATOM 2281 N N . THR A 1 288 ? 0.270 3.751 -21.280 1.00 92.31 288 THR A N 1
ATOM 2282 C CA . THR A 1 288 ? -1.096 3.306 -20.961 1.00 92.31 288 THR A CA 1
ATOM 2283 C C . THR A 1 288 ? -1.484 2.094 -21.797 1.00 92.31 288 THR A C 1
ATOM 2285 O O . THR A 1 288 ? -1.887 1.075 -21.233 1.00 92.31 288 THR A O 1
ATOM 2288 N N . LEU A 1 289 ? -1.293 2.179 -23.118 1.00 93.31 289 LEU A N 1
ATOM 2289 C CA . LEU A 1 289 ? -1.554 1.073 -24.033 1.00 93.31 289 LEU A CA 1
ATOM 2290 C C . LEU A 1 289 ? -0.632 -0.115 -23.741 1.00 93.31 289 LEU A C 1
ATOM 2292 O O . LEU A 1 289 ? -1.098 -1.246 -23.675 1.00 93.31 289 LEU A O 1
ATOM 2296 N N . ILE A 1 290 ? 0.658 0.130 -23.490 1.00 95.06 290 ILE A N 1
ATOM 2297 C CA . ILE A 1 290 ? 1.604 -0.936 -23.135 1.00 95.06 290 ILE A CA 1
ATOM 2298 C C . ILE A 1 290 ? 1.162 -1.650 -21.855 1.00 95.06 290 ILE A C 1
ATOM 2300 O O . ILE A 1 290 ? 1.199 -2.876 -21.790 1.00 95.06 290 ILE A O 1
ATOM 2304 N N . HIS A 1 291 ? 0.724 -0.919 -20.831 1.00 94.12 291 HIS A N 1
ATOM 2305 C CA . HIS A 1 291 ? 0.266 -1.518 -19.581 1.00 94.12 291 HIS A CA 1
ATOM 2306 C C . HIS A 1 291 ? -1.009 -2.356 -19.778 1.00 94.12 291 HIS A C 1
ATOM 2308 O O . HIS A 1 291 ? -1.075 -3.480 -19.269 1.00 94.12 291 HIS A O 1
ATOM 2314 N N . SER A 1 292 ? -2.002 -1.866 -20.531 1.00 93.00 292 SER A N 1
ATOM 2315 C CA . SER A 1 292 ? -3.225 -2.640 -20.797 1.00 93.00 292 SER A CA 1
ATOM 2316 C C . SER A 1 292 ? -2.933 -3.891 -21.636 1.00 93.00 292 SER A C 1
ATOM 2318 O O . SER A 1 292 ? -3.342 -4.992 -21.255 1.00 93.00 292 SER A O 1
ATOM 2320 N N . ALA A 1 293 ? -2.116 -3.750 -22.683 1.00 93.94 293 ALA A N 1
ATOM 2321 C CA . ALA A 1 293 ? -1.597 -4.835 -23.511 1.00 93.94 293 ALA A CA 1
ATOM 2322 C C . ALA A 1 293 ? -0.840 -5.888 -22.691 1.00 93.94 293 ALA A C 1
ATOM 2324 O O . ALA A 1 293 ? -1.068 -7.086 -22.839 1.00 93.94 293 ALA A O 1
ATOM 2325 N N . SER A 1 294 ? 0.021 -5.455 -21.769 1.00 95.00 294 SER A N 1
ATOM 2326 C CA . SER A 1 294 ? 0.809 -6.346 -20.908 1.00 95.00 294 SER A CA 1
ATOM 2327 C C . SER A 1 294 ? -0.077 -7.223 -20.027 1.00 95.00 294 SER A C 1
ATOM 2329 O O . SER A 1 294 ? 0.213 -8.402 -19.829 1.00 95.00 294 SER A O 1
ATOM 2331 N N . LYS A 1 295 ? -1.190 -6.672 -19.525 1.00 94.00 295 LYS A N 1
ATOM 2332 C CA . LYS A 1 295 ? -2.173 -7.434 -18.746 1.00 94.00 295 LYS A CA 1
ATOM 2333 C C . LYS A 1 295 ? -2.791 -8.567 -19.546 1.00 94.00 295 LYS A C 1
ATOM 2335 O O . LYS A 1 295 ? -2.923 -9.680 -19.037 1.00 94.00 295 LYS A O 1
ATOM 2340 N N . LYS A 1 296 ? -3.159 -8.282 -20.787 1.00 93.06 296 LYS A N 1
ATOM 2341 C CA . LYS A 1 296 ? -3.726 -9.260 -21.709 1.00 93.06 296 LYS A CA 1
ATOM 2342 C C . LYS A 1 296 ? -2.711 -10.315 -22.125 1.00 93.06 296 LYS A C 1
ATOM 2344 O O . LYS A 1 296 ? -2.983 -11.508 -22.005 1.00 93.06 296 LYS A O 1
ATOM 2349 N N . GLN A 1 297 ? -1.511 -9.877 -22.489 1.00 94.88 297 GLN A N 1
ATOM 2350 C CA . GLN A 1 297 ? -0.418 -10.765 -22.856 1.00 94.88 297 GLN A CA 1
ATOM 2351 C C . GLN A 1 297 ? -0.041 -11.714 -21.716 1.00 94.88 297 GLN A C 1
ATOM 2353 O O . GLN A 1 297 ? 0.166 -12.902 -21.941 1.00 94.88 297 GLN A O 1
ATOM 2358 N N . TRP A 1 298 ? -0.018 -11.229 -20.473 1.00 94.56 298 TRP A N 1
ATOM 2359 C CA . TRP A 1 298 ? 0.229 -12.068 -19.303 1.00 94.56 298 TRP A CA 1
ATOM 2360 C C . TRP A 1 298 ? -0.799 -13.189 -19.151 1.00 94.56 298 TRP A C 1
ATOM 2362 O O . TRP A 1 298 ? -0.424 -14.341 -18.927 1.00 94.56 298 TRP A O 1
ATOM 2372 N N . GLN A 1 299 ? -2.085 -12.853 -19.289 1.00 92.56 299 GLN A N 1
ATOM 2373 C CA . GLN A 1 299 ? -3.177 -13.822 -19.200 1.00 92.56 299 GLN A CA 1
ATOM 2374 C C . GLN A 1 299 ? -3.084 -14.872 -20.310 1.00 92.56 299 GLN A C 1
ATOM 2376 O O . GLN A 1 299 ? -3.272 -16.053 -20.033 1.00 92.56 299 GLN A O 1
ATOM 2381 N N . HIS A 1 300 ? -2.740 -14.458 -21.532 1.00 92.62 300 HIS A N 1
ATOM 2382 C CA . HIS A 1 300 ? -2.509 -15.359 -22.664 1.00 92.62 300 HIS A CA 1
ATOM 2383 C C . HIS A 1 300 ? -1.315 -16.294 -22.436 1.00 92.62 300 HIS A C 1
ATOM 2385 O O . HIS A 1 300 ? -1.430 -17.507 -22.593 1.00 92.62 300 HIS A O 1
ATOM 2391 N N . ALA A 1 301 ? -0.174 -15.746 -22.017 1.00 92.56 301 ALA A N 1
ATOM 2392 C CA . ALA A 1 301 ? 1.059 -16.508 -21.869 1.00 92.56 301 ALA A CA 1
ATOM 2393 C C . ALA A 1 301 ? 1.035 -17.479 -20.675 1.00 92.56 301 ALA A C 1
ATOM 2395 O O . ALA A 1 301 ? 1.595 -18.570 -20.780 1.00 92.56 301 ALA A O 1
ATOM 2396 N N . ASN A 1 302 ? 0.394 -17.097 -19.561 1.00 91.81 302 ASN A N 1
ATOM 2397 C CA . ASN A 1 302 ? 0.506 -17.812 -18.284 1.00 91.81 302 ASN A CA 1
ATOM 2398 C C . ASN A 1 302 ? -0.816 -18.415 -17.775 1.00 91.81 302 ASN A C 1
ATOM 2400 O O . ASN A 1 302 ? -0.782 -19.246 -16.873 1.00 91.81 302 ASN A O 1
ATOM 2404 N N . GLY A 1 303 ? -1.982 -18.010 -18.294 1.00 88.50 303 GLY A N 1
ATOM 2405 C CA . GLY A 1 303 ? -3.286 -18.556 -17.881 1.00 88.50 303 GLY A CA 1
ATOM 2406 C C . GLY A 1 303 ? -3.700 -18.249 -16.433 1.00 88.50 303 GLY A C 1
ATOM 2407 O O . GLY A 1 303 ? -4.627 -18.870 -15.916 1.00 88.50 303 GLY A O 1
ATOM 2408 N N . VAL A 1 304 ? -3.024 -17.309 -15.761 1.00 88.19 304 VAL A N 1
ATOM 2409 C CA . VAL A 1 304 ? -3.245 -16.961 -14.346 1.00 88.19 304 VAL A CA 1
ATOM 2410 C C . VAL A 1 304 ? -3.724 -15.518 -14.160 1.00 88.19 304 VAL A C 1
ATOM 2412 O O . VAL A 1 304 ? -3.720 -14.699 -15.082 1.00 88.19 304 VAL A O 1
ATOM 2415 N N . GLY A 1 305 ? -4.144 -15.199 -12.931 1.00 89.25 305 GLY A N 1
ATOM 2416 C CA . GLY A 1 305 ? -4.512 -13.842 -12.524 1.00 89.25 305 GLY A CA 1
ATOM 2417 C C . GLY A 1 305 ? -3.382 -12.822 -12.721 1.00 89.25 305 GLY A C 1
ATOM 2418 O O . GLY A 1 305 ? -2.205 -13.170 -12.802 1.00 89.25 305 GLY A O 1
ATOM 2419 N N . TRP A 1 306 ? -3.752 -11.543 -12.806 1.00 91.12 306 TRP A N 1
ATOM 2420 C CA . TRP A 1 306 ? -2.823 -10.444 -13.087 1.00 91.12 306 TRP A CA 1
ATOM 2421 C C . TRP A 1 306 ? -1.858 -10.182 -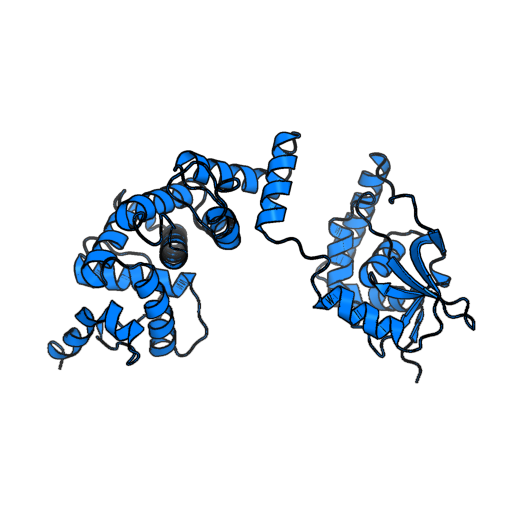11.923 1.00 91.12 306 TRP A C 1
ATOM 2423 O O . TRP A 1 306 ? -2.266 -9.661 -10.884 1.00 91.12 306 TRP A O 1
ATOM 2433 N N . ASP A 1 307 ? -0.574 -10.477 -12.131 1.00 93.25 307 ASP A N 1
ATOM 2434 C CA . ASP A 1 307 ? 0.524 -10.078 -11.246 1.00 93.25 307 ASP A CA 1
ATOM 2435 C C . ASP A 1 307 ? 1.298 -8.919 -11.888 1.00 93.25 307 ASP A C 1
ATOM 2437 O O . ASP A 1 307 ? 2.280 -9.120 -12.602 1.00 93.25 307 ASP A O 1
ATOM 2441 N N . ALA A 1 308 ? 0.826 -7.688 -11.657 1.00 94.31 308 ALA A N 1
ATOM 2442 C CA . ALA A 1 308 ? 1.383 -6.500 -12.307 1.00 94.31 308 ALA A CA 1
ATOM 2443 C C . ALA A 1 308 ? 2.906 -6.338 -12.121 1.00 94.31 308 ALA A C 1
ATOM 2445 O O . ALA A 1 308 ? 3.590 -6.130 -13.122 1.00 94.31 308 ALA A O 1
ATOM 2446 N N . PRO A 1 309 ? 3.479 -6.450 -10.898 1.00 96.19 309 PRO A N 1
ATOM 2447 C CA . PRO A 1 309 ? 4.928 -6.375 -10.720 1.00 96.19 309 PRO A CA 1
ATOM 2448 C C . PRO A 1 309 ? 5.700 -7.374 -11.585 1.00 96.19 309 PRO A C 1
ATOM 2450 O O . PRO A 1 309 ? 6.640 -6.983 -12.275 1.00 96.19 309 PRO A O 1
ATOM 2453 N N . VAL A 1 310 ? 5.327 -8.659 -11.539 1.00 95.69 310 VAL A N 1
ATOM 2454 C CA . VAL A 1 310 ? 6.066 -9.717 -12.242 1.00 95.69 310 VAL A CA 1
ATOM 2455 C C . VAL A 1 310 ? 5.900 -9.574 -13.747 1.00 95.69 310 VAL A C 1
ATOM 2457 O O . VAL A 1 310 ? 6.895 -9.598 -14.472 1.00 95.69 310 VAL A O 1
ATOM 2460 N N . ALA A 1 311 ? 4.671 -9.373 -14.213 1.00 95.94 311 ALA A N 1
ATOM 2461 C CA . ALA A 1 311 ? 4.379 -9.260 -15.629 1.00 95.94 311 ALA A CA 1
ATOM 2462 C C . ALA A 1 311 ? 5.075 -8.054 -16.265 1.00 95.94 311 ALA A C 1
ATOM 2464 O O . ALA A 1 311 ? 5.784 -8.212 -17.255 1.00 95.94 311 ALA A O 1
ATOM 2465 N N . MET A 1 312 ? 4.953 -6.864 -15.664 1.00 97.31 312 MET A N 1
ATOM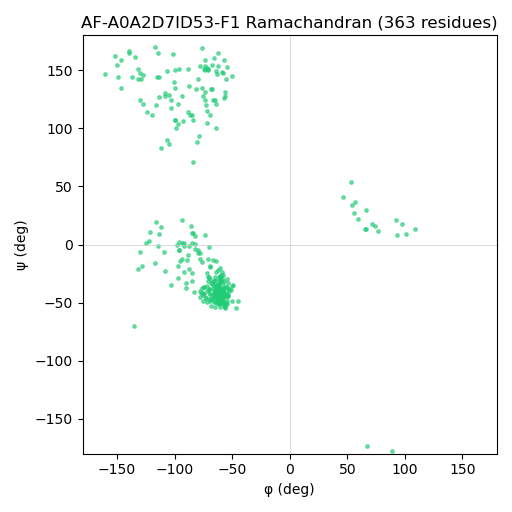 2466 C CA . MET A 1 312 ? 5.577 -5.650 -16.202 1.00 97.31 312 MET A CA 1
ATOM 2467 C C . MET A 1 312 ? 7.106 -5.741 -16.192 1.00 97.31 312 MET A C 1
ATOM 2469 O O . MET A 1 312 ? 7.751 -5.280 -17.130 1.00 97.31 312 MET A O 1
ATOM 2473 N N . ALA A 1 313 ? 7.701 -6.382 -15.178 1.00 97.62 313 ALA A N 1
ATOM 2474 C CA . ALA A 1 313 ? 9.141 -6.630 -15.153 1.00 97.62 313 ALA A CA 1
ATOM 2475 C C . ALA A 1 313 ? 9.602 -7.532 -16.306 1.00 97.62 313 ALA A C 1
ATOM 2477 O O . ALA A 1 313 ? 10.661 -7.276 -16.881 1.00 97.62 313 ALA A O 1
ATOM 2478 N N . HIS A 1 314 ? 8.829 -8.566 -16.648 1.00 96.88 314 HIS A N 1
ATOM 2479 C CA . HIS A 1 314 ? 9.166 -9.460 -17.757 1.00 96.88 314 HIS A CA 1
ATOM 2480 C C . HIS A 1 314 ? 8.906 -8.803 -19.113 1.00 96.88 314 HIS A C 1
ATOM 2482 O O . HIS A 1 314 ? 9.753 -8.941 -19.982 1.00 96.88 314 HIS A O 1
ATOM 2488 N N . VAL A 1 315 ? 7.850 -7.997 -19.276 1.00 96.50 315 VAL A N 1
ATOM 2489 C CA . VAL A 1 315 ? 7.660 -7.186 -20.497 1.00 96.50 315 VAL A CA 1
ATOM 2490 C C . VAL A 1 315 ? 8.859 -6.270 -20.734 1.00 96.50 315 VAL A C 1
ATOM 2492 O O . VAL A 1 315 ? 9.441 -6.300 -21.815 1.00 96.50 315 VAL A O 1
ATOM 2495 N N . LEU A 1 316 ? 9.282 -5.511 -19.714 1.00 97.50 316 LEU A N 1
ATOM 2496 C CA . LEU A 1 316 ? 10.458 -4.641 -19.811 1.00 97.50 316 LEU A CA 1
ATOM 2497 C C . LEU A 1 316 ? 11.712 -5.430 -20.213 1.00 97.50 316 LEU A C 1
ATOM 2499 O O . LEU A 1 316 ? 12.496 -4.958 -21.028 1.00 97.50 316 LEU A O 1
ATOM 2503 N N . ARG A 1 317 ? 11.906 -6.629 -19.652 1.00 96.25 317 ARG A N 1
ATOM 2504 C CA . ARG A 1 317 ? 13.055 -7.481 -19.976 1.00 96.25 317 ARG A CA 1
ATOM 2505 C C . ARG A 1 317 ? 13.001 -8.024 -21.398 1.00 96.25 317 ARG A C 1
ATOM 2507 O O . ARG A 1 317 ? 14.005 -7.952 -22.093 1.00 96.25 317 ARG A O 1
ATOM 2514 N N . GLU A 1 318 ? 11.895 -8.652 -21.783 1.00 95.69 318 GLU A N 1
ATOM 2515 C CA . GLU A 1 318 ? 11.790 -9.334 -23.075 1.00 95.69 318 GLU A CA 1
ATOM 2516 C C . GLU A 1 318 ? 11.927 -8.335 -24.215 1.00 95.69 318 GLU A C 1
ATOM 2518 O O . GLU A 1 318 ? 12.741 -8.549 -25.106 1.00 95.69 318 GLU A O 1
ATOM 2523 N N . VAL A 1 319 ? 11.239 -7.195 -24.123 1.00 95.75 319 VAL A N 1
ATOM 2524 C CA . VAL A 1 319 ? 11.379 -6.126 -25.114 1.00 95.75 319 VAL A CA 1
ATOM 2525 C C . VAL A 1 319 ? 12.808 -5.586 -25.145 1.00 95.75 319 VAL A C 1
ATOM 2527 O O . VAL A 1 319 ? 13.378 -5.454 -26.222 1.00 95.75 319 VAL A O 1
ATOM 2530 N N . TYR A 1 320 ? 13.431 -5.342 -23.986 1.00 96.69 320 TYR A N 1
ATOM 2531 C CA . TYR A 1 320 ? 14.820 -4.878 -23.940 1.00 96.69 320 TYR A CA 1
ATOM 2532 C C . TYR A 1 320 ? 15.796 -5.834 -24.642 1.00 96.69 320 TYR A C 1
ATOM 2534 O O . TYR A 1 320 ? 16.662 -5.392 -25.390 1.00 96.69 320 TYR A O 1
ATOM 2542 N N . LEU A 1 321 ? 15.648 -7.143 -24.425 1.00 95.19 321 LEU A N 1
ATOM 2543 C CA . LEU A 1 321 ? 16.510 -8.155 -25.040 1.00 95.19 321 LEU A CA 1
ATOM 2544 C C . LEU A 1 321 ? 16.257 -8.341 -26.544 1.00 95.19 321 LEU A C 1
ATOM 2546 O O . LEU A 1 321 ? 17.159 -8.798 -27.237 1.00 95.19 321 LEU A O 1
ATOM 2550 N N . ILE A 1 322 ? 15.059 -8.018 -27.042 1.00 93.19 322 ILE A N 1
ATOM 2551 C CA . ILE A 1 322 ? 14.754 -8.035 -28.482 1.00 93.19 322 ILE A CA 1
ATOM 2552 C C . ILE A 1 322 ? 15.315 -6.787 -29.177 1.00 93.19 322 ILE A C 1
ATOM 2554 O O . ILE A 1 322 ? 15.793 -6.877 -30.304 1.00 93.19 322 ILE A O 1
ATOM 2558 N N . GLU A 1 323 ? 15.221 -5.621 -28.535 1.00 93.31 323 GLU A N 1
ATOM 2559 C CA . GLU A 1 323 ? 15.522 -4.331 -29.168 1.00 93.31 323 GLU A CA 1
ATOM 2560 C C . GLU A 1 323 ? 16.986 -3.885 -29.035 1.00 93.31 323 GLU A C 1
ATOM 2562 O O . GLU A 1 323 ? 17.485 -3.224 -29.943 1.00 93.31 323 GLU A O 1
ATOM 2567 N N . ASP A 1 324 ? 17.657 -4.211 -27.925 1.00 90.44 324 ASP A N 1
ATOM 2568 C CA . ASP A 1 324 ? 19.022 -3.751 -27.613 1.00 90.44 324 ASP A CA 1
ATOM 2569 C C . ASP A 1 324 ? 19.891 -4.907 -27.085 1.00 90.44 324 ASP A C 1
ATOM 2571 O O . ASP A 1 324 ? 20.756 -5.427 -27.784 1.00 90.44 324 ASP A O 1
ATOM 2575 N N . GLY A 1 325 ? 19.606 -5.391 -25.871 1.00 89.81 325 GLY A N 1
ATOM 2576 C CA . GLY A 1 325 ? 20.245 -6.591 -25.322 1.00 89.81 325 GLY A CA 1
ATOM 2577 C C . GLY A 1 325 ? 21.685 -6.437 -24.808 1.00 89.81 325 GLY A C 1
ATOM 2578 O O . GLY A 1 325 ? 22.307 -7.448 -24.484 1.00 89.81 325 GLY A O 1
ATOM 2579 N N . ASP A 1 326 ? 22.203 -5.212 -24.653 1.00 91.62 326 ASP A N 1
ATOM 2580 C CA . ASP A 1 326 ? 23.568 -4.938 -24.153 1.00 91.62 326 ASP A CA 1
ATOM 2581 C C . ASP A 1 326 ? 23.865 -5.493 -22.743 1.00 91.62 326 ASP A C 1
ATOM 2583 O O . ASP A 1 326 ? 25.023 -5.677 -22.357 1.00 91.62 326 ASP A O 1
ATOM 2587 N N . PHE A 1 327 ? 22.837 -5.714 -21.923 1.00 93.44 327 PHE A N 1
ATOM 2588 C CA . PHE A 1 327 ? 22.961 -6.329 -20.602 1.00 93.44 327 PHE A CA 1
ATOM 2589 C C . PHE A 1 327 ? 21.815 -7.302 -20.337 1.00 93.44 327 PHE A C 1
ATOM 2591 O O . PHE A 1 327 ? 20.803 -7.298 -21.028 1.00 93.44 327 PHE A O 1
ATOM 2598 N N . GLU A 1 328 ? 21.944 -8.129 -19.299 1.00 92.62 328 GLU A N 1
ATOM 2599 C CA . GLU A 1 328 ? 20.897 -9.076 -18.914 1.00 92.62 328 GLU A CA 1
ATOM 2600 C C . GLU A 1 328 ? 20.063 -8.531 -17.737 1.00 92.62 328 GLU A C 1
ATOM 2602 O O . GLU A 1 328 ? 20.548 -8.523 -16.595 1.00 92.62 328 GLU A O 1
ATOM 2607 N N . PRO A 1 329 ? 18.800 -8.100 -17.957 1.00 93.75 329 PRO A N 1
ATOM 2608 C CA . PRO A 1 329 ? 17.906 -7.739 -16.865 1.00 93.75 329 PRO A CA 1
ATOM 2609 C C . PRO A 1 329 ? 17.560 -8.951 -15.998 1.00 93.75 329 PRO A C 1
ATOM 2611 O O . PRO A 1 329 ? 17.651 -10.112 -16.412 1.00 93.75 329 PRO A O 1
ATOM 2614 N N . SER A 1 330 ? 17.102 -8.686 -14.777 1.00 94.31 330 SER A N 1
ATOM 2615 C CA . SER A 1 330 ? 16.726 -9.754 -13.851 1.00 94.31 330 SER A CA 1
ATOM 2616 C C . SER A 1 330 ? 15.410 -10.412 -14.265 1.00 94.31 330 SER A C 1
ATOM 2618 O O . SER A 1 330 ? 14.572 -9.812 -14.935 1.00 94.31 330 SER A O 1
ATOM 2620 N N . TYR A 1 331 ? 15.223 -11.674 -13.891 1.00 93.12 331 TYR A N 1
ATOM 2621 C CA . TYR A 1 331 ? 14.039 -12.444 -14.265 1.00 93.12 331 TYR A CA 1
ATOM 2622 C C . TYR A 1 331 ? 13.719 -13.513 -13.235 1.00 93.12 331 TYR A C 1
ATOM 2624 O O . TYR A 1 331 ? 14.574 -13.907 -12.438 1.00 93.12 331 TYR A O 1
ATOM 2632 N N . MET A 1 332 ? 12.483 -13.995 -13.289 1.00 92.25 332 MET A N 1
ATOM 2633 C CA . MET A 1 332 ? 12.076 -15.209 -12.603 1.00 92.25 332 MET A CA 1
ATOM 2634 C C . MET A 1 332 ? 12.203 -16.380 -13.582 1.00 92.25 332 MET A C 1
ATOM 2636 O O . MET A 1 332 ? 11.669 -16.298 -14.689 1.00 92.25 332 MET A O 1
ATOM 2640 N N . PRO A 1 333 ? 12.901 -17.469 -13.218 1.00 86.44 333 PRO A N 1
ATOM 2641 C CA . PRO A 1 333 ? 12.939 -18.662 -14.054 1.00 86.44 333 PRO A CA 1
ATOM 2642 C C . PRO A 1 333 ? 11.521 -19.162 -14.349 1.00 86.44 333 PRO A C 1
ATOM 2644 O O . PRO A 1 333 ? 10.662 -19.132 -13.469 1.00 86.44 333 PRO A O 1
ATOM 2647 N N . ASN A 1 334 ? 11.295 -19.647 -15.570 1.00 87.00 334 ASN A N 1
ATOM 2648 C CA . ASN A 1 334 ? 10.011 -20.180 -16.046 1.00 87.00 334 ASN A CA 1
ATOM 2649 C C . ASN A 1 334 ? 8.858 -19.163 -16.137 1.00 87.00 334 ASN A C 1
ATOM 2651 O O . ASN A 1 334 ? 7.711 -19.569 -16.295 1.00 87.00 334 ASN A O 1
ATOM 2655 N N . VAL A 1 335 ? 9.141 -17.861 -16.054 1.00 91.31 335 VAL A N 1
ATOM 2656 C CA . VAL A 1 335 ? 8.155 -16.807 -16.319 1.00 91.31 335 VAL A CA 1
ATOM 2657 C C . VAL A 1 335 ? 8.495 -16.130 -17.640 1.00 91.31 335 VAL A C 1
ATOM 2659 O O . VAL A 1 335 ? 9.626 -15.691 -17.848 1.00 91.31 335 VAL A O 1
ATOM 2662 N N . THR A 1 336 ? 7.511 -16.036 -18.531 1.00 91.81 336 THR A N 1
ATOM 2663 C CA . THR A 1 336 ? 7.657 -15.373 -19.828 1.00 91.81 336 THR A CA 1
ATOM 2664 C C . THR A 1 336 ? 6.330 -14.781 -20.299 1.00 91.81 336 THR A C 1
ATOM 2666 O O . THR A 1 336 ? 5.247 -15.221 -19.901 1.00 91.81 336 THR A O 1
ATOM 2669 N N . LEU A 1 337 ? 6.426 -13.750 -21.133 1.00 92.31 337 LEU A N 1
ATOM 2670 C CA . LEU A 1 337 ? 5.328 -13.149 -21.885 1.00 92.31 337 LEU A CA 1
ATOM 2671 C C . LEU A 1 337 ? 5.291 -13.691 -23.319 1.00 92.31 337 LEU A C 1
ATOM 2673 O O . LEU A 1 337 ? 4.398 -13.307 -24.066 1.00 92.31 337 LEU A O 1
ATOM 2677 N N . LYS A 1 338 ? 6.216 -14.590 -23.687 1.00 92.19 338 LYS A N 1
ATOM 2678 C CA . LYS A 1 338 ? 6.355 -15.214 -25.009 1.00 92.19 338 LYS A CA 1
ATOM 2679 C C . LYS A 1 338 ? 6.502 -14.210 -26.159 1.00 92.19 338 LYS A C 1
ATOM 2681 O O . LYS A 1 338 ? 6.152 -14.511 -27.302 1.00 92.19 338 LYS A O 1
ATOM 2686 N N . LEU A 1 339 ? 7.037 -13.016 -25.879 1.00 90.94 339 LEU A N 1
ATOM 2687 C CA . LEU A 1 339 ? 7.284 -12.009 -26.916 1.00 90.94 339 LEU A CA 1
ATOM 2688 C C . LEU A 1 339 ? 8.398 -12.466 -27.868 1.00 90.94 339 LEU A C 1
ATOM 2690 O O . LEU A 1 339 ? 8.322 -12.206 -29.067 1.00 90.94 339 LEU A O 1
ATOM 2694 N N . PHE A 1 340 ? 9.387 -13.209 -27.356 1.00 88.25 340 PHE A N 1
ATOM 2695 C CA . PHE A 1 340 ? 10.432 -13.839 -28.173 1.00 88.25 340 PHE A CA 1
ATOM 2696 C C . PHE A 1 340 ? 9.860 -14.795 -29.225 1.00 88.25 340 PHE A C 1
ATOM 2698 O O . PHE A 1 340 ? 10.330 -14.810 -30.358 1.00 88.25 340 PHE A O 1
ATOM 2705 N N . ASP A 1 341 ? 8.814 -15.539 -28.862 1.00 87.56 341 ASP A N 1
ATOM 2706 C CA . ASP A 1 341 ? 8.193 -16.557 -29.715 1.00 87.56 341 ASP A CA 1
ATOM 2707 C C . ASP A 1 341 ? 7.200 -15.954 -30.725 1.00 87.56 341 ASP A C 1
ATOM 2709 O O . ASP A 1 341 ? 6.589 -16.672 -31.523 1.00 87.56 341 ASP A O 1
ATOM 2713 N N . GLY A 1 342 ? 6.965 -14.639 -30.651 1.00 86.38 342 GLY A N 1
ATOM 2714 C CA . GLY A 1 342 ? 5.896 -13.961 -31.379 1.00 86.38 342 GLY A CA 1
ATOM 2715 C C . GLY A 1 342 ? 4.494 -14.485 -31.041 1.00 86.38 342 GLY A C 1
ATOM 2716 O O . GLY A 1 342 ? 3.570 -14.327 -31.842 1.00 86.38 342 GLY A O 1
ATOM 2717 N N . ASP A 1 343 ? 4.318 -15.126 -29.878 1.00 90.75 343 ASP A N 1
ATOM 2718 C CA . ASP A 1 343 ? 3.031 -15.641 -29.394 1.00 90.75 343 ASP A CA 1
ATOM 2719 C C . ASP A 1 343 ? 2.248 -14.517 -28.703 1.00 90.75 343 ASP A C 1
ATOM 2721 O O . ASP A 1 343 ? 2.128 -14.459 -27.479 1.00 90.75 343 ASP A O 1
ATOM 2725 N N . ILE A 1 344 ? 1.760 -13.575 -29.510 1.00 91.56 344 ILE A N 1
ATOM 2726 C CA . ILE A 1 344 ? 1.036 -12.392 -29.038 1.00 91.56 344 ILE A CA 1
ATOM 2727 C C . ILE A 1 344 ? -0.456 -12.700 -28.906 1.00 91.56 344 ILE A C 1
ATOM 2729 O O . ILE A 1 344 ? -1.064 -13.315 -29.786 1.00 91.56 344 ILE A O 1
ATOM 2733 N N . ALA A 1 345 ? -1.054 -12.244 -27.806 1.00 90.00 345 ALA A N 1
ATOM 2734 C CA . ALA A 1 345 ? -2.480 -12.350 -27.559 1.00 90.00 345 ALA A CA 1
ATOM 2735 C C . ALA A 1 345 ? -3.268 -11.707 -28.709 1.00 90.00 345 ALA A C 1
ATOM 2737 O O . ALA A 1 345 ? -3.010 -10.575 -29.110 1.00 90.00 345 ALA A O 1
ATOM 2738 N N . SER A 1 346 ? -4.264 -12.436 -29.211 1.00 83.69 346 SER A N 1
ATOM 2739 C CA . SER A 1 346 ? -5.055 -12.049 -30.388 1.00 83.69 346 SER A CA 1
ATOM 2740 C C . SER A 1 346 ? -6.000 -10.861 -30.171 1.00 83.69 346 SER A C 1
ATOM 2742 O O . SER A 1 346 ? -6.685 -10.448 -31.107 1.00 83.69 346 SER A O 1
ATOM 2744 N N . ASP A 1 347 ? -6.070 -10.306 -28.958 1.00 78.06 347 ASP A N 1
ATOM 2745 C CA . ASP A 1 347 ? -6.873 -9.114 -28.709 1.00 78.06 347 ASP A CA 1
ATOM 2746 C C . ASP A 1 347 ? -6.219 -7.847 -29.269 1.00 78.06 347 ASP A C 1
ATOM 2748 O O . ASP A 1 347 ? -4.998 -7.739 -29.394 1.00 78.06 347 ASP A O 1
ATOM 2752 N N . SER A 1 348 ? -7.059 -6.878 -29.644 1.00 66.62 348 SER A N 1
ATOM 2753 C CA . SER A 1 348 ? -6.629 -5.701 -30.398 1.00 66.62 348 SER A CA 1
ATOM 2754 C C . SER A 1 348 ? -5.624 -4.839 -29.644 1.00 66.62 348 SER A C 1
ATOM 2756 O O . SER A 1 348 ? -4.747 -4.268 -30.278 1.00 66.62 348 SER A O 1
ATOM 2758 N N . GLU A 1 349 ? -5.719 -4.724 -28.317 1.00 72.56 349 GLU A N 1
ATOM 2759 C CA . GLU A 1 349 ? -4.809 -3.884 -27.526 1.00 72.56 349 GLU A CA 1
ATOM 2760 C C . GLU A 1 349 ? -3.426 -4.522 -27.371 1.00 72.56 349 GLU A C 1
ATOM 2762 O O . GLU A 1 349 ? -2.427 -3.853 -27.647 1.00 72.56 349 GLU A O 1
ATOM 2767 N N . ALA A 1 350 ? -3.351 -5.808 -26.996 1.00 75.88 350 ALA A N 1
ATOM 2768 C CA . ALA A 1 350 ? -2.081 -6.528 -26.922 1.00 75.88 350 ALA A CA 1
ATOM 2769 C C . ALA A 1 350 ? -1.415 -6.615 -28.290 1.00 75.88 350 ALA A C 1
ATOM 2771 O O . ALA A 1 350 ? -0.231 -6.306 -28.422 1.00 75.88 350 ALA A O 1
ATOM 2772 N N . THR A 1 351 ? -2.208 -6.941 -29.313 1.00 76.50 351 THR A N 1
ATOM 2773 C CA . THR A 1 351 ? -1.770 -6.929 -30.707 1.00 76.50 351 THR A CA 1
ATOM 2774 C C . THR A 1 351 ? -1.217 -5.553 -31.069 1.00 76.50 351 THR A C 1
ATOM 2776 O O . THR A 1 351 ? -0.083 -5.461 -31.513 1.00 76.50 351 THR A O 1
ATOM 2779 N N . THR A 1 352 ? -1.934 -4.458 -30.789 1.00 84.44 352 THR A N 1
ATOM 2780 C CA . THR A 1 352 ? -1.488 -3.107 -31.177 1.00 84.44 352 THR A CA 1
ATOM 2781 C C . THR A 1 352 ? -0.146 -2.719 -30.558 1.00 84.44 352 THR A C 1
ATOM 2783 O O . THR A 1 352 ? 0.728 -2.244 -31.284 1.00 84.44 352 THR A O 1
ATOM 2786 N N . ALA A 1 353 ? 0.041 -2.939 -29.253 1.00 86.00 353 ALA A N 1
ATOM 2787 C CA . ALA A 1 353 ? 1.289 -2.586 -28.571 1.00 86.00 353 ALA A CA 1
ATOM 2788 C C . ALA A 1 353 ? 2.464 -3.498 -28.957 1.00 86.00 353 ALA A C 1
ATOM 2790 O O . ALA A 1 353 ? 3.604 -3.050 -28.964 1.00 86.00 353 ALA A O 1
ATOM 2791 N N . PHE A 1 354 ? 2.199 -4.768 -29.278 1.00 89.31 354 PHE A N 1
ATOM 2792 C CA . PHE A 1 354 ? 3.229 -5.782 -29.536 1.00 89.31 354 PHE A CA 1
ATOM 2793 C C . PHE A 1 354 ? 3.287 -6.238 -31.001 1.00 89.31 354 PHE A C 1
ATOM 2795 O O . PHE A 1 354 ? 3.925 -7.241 -31.315 1.00 89.31 354 PHE A O 1
ATOM 2802 N N . ASN A 1 355 ? 2.664 -5.487 -31.914 1.00 84.44 355 ASN A N 1
ATOM 2803 C CA . ASN A 1 355 ? 2.529 -5.810 -33.339 1.00 84.44 355 ASN A CA 1
ATOM 2804 C C . ASN A 1 355 ? 3.864 -6.162 -34.001 1.00 84.44 355 ASN A C 1
ATOM 2806 O O . ASN A 1 355 ? 3.937 -7.081 -34.820 1.00 84.44 355 ASN A O 1
ATOM 2810 N N . LYS A 1 356 ? 4.927 -5.447 -33.621 1.00 85.06 356 LYS A N 1
ATOM 2811 C CA . LYS A 1 356 ? 6.283 -5.664 -34.131 1.00 85.06 356 LYS A CA 1
ATOM 2812 C C . LYS A 1 356 ? 6.774 -7.097 -33.889 1.00 85.06 356 LYS A C 1
ATOM 2814 O O . LYS A 1 356 ? 7.495 -7.642 -34.717 1.00 85.06 356 LYS A O 1
ATOM 2819 N N . TYR A 1 357 ? 6.329 -7.735 -32.809 1.00 84.88 357 TYR A N 1
ATOM 2820 C CA . TYR A 1 357 ? 6.787 -9.059 -32.389 1.00 84.88 357 TYR A CA 1
ATOM 2821 C C . TYR A 1 357 ? 6.001 -10.217 -33.011 1.00 84.88 357 TYR A C 1
ATOM 2823 O O . TYR A 1 357 ? 6.453 -11.355 -32.950 1.00 84.88 357 TYR A O 1
ATOM 2831 N N . LEU A 1 358 ? 4.888 -9.954 -33.709 1.00 79.00 358 LEU A N 1
ATOM 2832 C CA . LEU A 1 358 ? 4.135 -10.987 -34.443 1.00 79.00 358 LEU A CA 1
ATOM 2833 C C . LEU A 1 358 ? 4.981 -11.712 -35.506 1.00 79.00 358 LEU A C 1
ATOM 2835 O O . LEU A 1 358 ? 4.668 -12.835 -35.898 1.00 79.00 358 LEU A O 1
ATOM 2839 N N . HIS A 1 359 ? 6.017 -11.048 -36.027 1.00 64.62 359 HIS A N 1
ATOM 2840 C CA . HIS A 1 359 ? 6.780 -11.514 -37.187 1.00 64.62 359 HIS A CA 1
ATOM 2841 C C . HIS A 1 359 ? 7.959 -12.425 -36.811 1.00 64.62 359 HIS A C 1
ATOM 2843 O O . HIS A 1 359 ? 8.440 -13.161 -37.673 1.00 64.62 359 HIS A O 1
ATOM 2849 N N . ASN A 1 360 ? 8.339 -12.478 -35.528 1.00 60.03 360 ASN A N 1
ATOM 2850 C CA . ASN A 1 360 ? 9.420 -13.340 -35.027 1.00 60.03 360 ASN A CA 1
ATOM 2851 C C . ASN A 1 360 ? 9.112 -14.845 -35.177 1.00 60.03 360 ASN A C 1
ATOM 2853 O O . ASN A 1 360 ? 10.021 -15.667 -35.154 1.00 60.03 360 ASN A O 1
ATOM 2857 N N . ARG A 1 361 ? 7.850 -15.219 -35.442 1.00 47.75 361 ARG A N 1
ATOM 2858 C CA . ARG A 1 361 ? 7.447 -16.594 -35.795 1.00 47.75 361 ARG A CA 1
ATOM 2859 C C . ARG A 1 361 ? 8.056 -17.131 -37.096 1.00 47.75 361 ARG A C 1
ATOM 2861 O O . ARG A 1 361 ? 8.033 -18.340 -37.295 1.00 47.75 361 ARG A O 1
ATOM 2868 N N . LYS A 1 362 ? 8.511 -16.273 -38.018 1.00 42.94 362 LYS A N 1
ATOM 2869 C CA . LYS A 1 362 ? 8.879 -16.696 -39.386 1.00 42.94 362 LYS A CA 1
ATOM 2870 C C . LYS A 1 362 ? 10.354 -17.040 -39.588 1.00 42.94 362 LYS A C 1
ATOM 2872 O O . LYS A 1 362 ? 10.667 -17.627 -40.615 1.00 42.94 362 LYS A O 1
ATOM 2877 N N . GLU A 1 363 ? 11.237 -16.712 -38.648 1.00 43.03 363 GLU A N 1
ATOM 2878 C CA . GLU A 1 363 ? 12.676 -17.012 -38.775 1.00 43.03 363 GLU A CA 1
ATOM 2879 C C . GLU A 1 363 ? 13.099 -18.316 -38.075 1.00 43.03 363 GLU A C 1
ATOM 2881 O O . GLU A 1 363 ? 14.241 -18.744 -38.213 1.00 43.03 363 GLU A O 1
ATOM 2886 N N . VAL A 1 364 ? 12.179 -18.980 -37.363 1.00 43.41 364 VAL A N 1
ATOM 2887 C CA . VAL A 1 364 ? 12.448 -20.210 -36.586 1.00 43.41 364 VAL A CA 1
ATOM 2888 C C . VAL A 1 364 ? 11.572 -21.397 -37.035 1.00 43.41 364 VAL A C 1
ATOM 2890 O O . VAL A 1 364 ? 11.522 -22.419 -36.354 1.00 43.41 364 VAL A O 1
ATOM 2893 N N . ALA A 1 365 ? 10.867 -21.280 -38.168 1.00 36.09 365 ALA A N 1
ATOM 2894 C CA . ALA A 1 365 ? 10.017 -22.339 -38.728 1.00 36.09 365 ALA A CA 1
ATOM 2895 C C . ALA A 1 365 ? 10.675 -23.056 -39.911 1.00 36.09 365 ALA A C 1
ATOM 2897 O O . ALA A 1 365 ? 11.179 -22.350 -40.815 1.00 36.09 365 ALA A O 1
#

Radius of gyration: 26.74 Å; Cα contacts (8 Å, |Δi|>4): 554; chains: 1; bounding box: 65×47×73 Å

Mean predicted aligned error: 10.93 Å

Secondary structure (DSSP, 8-state):
---EEEHHHHHHHHHHHHHHHSTTHHHHHHHHHHHHHHHHHTT--PPPSSEEEEGGGEEEETTTSPPPPHHHHHHHHHT--GGG-PPEEEEE-TT-S-EEEEE-HHHHHHHHHHT-SEEEEEEEE---TTHHHHHHHHHHHS-TT---HHHHHHHHHHHHHTT--S-HHHHHHHHHHHHHHHTTEEE--HHHHT-TTTS-SSSEEE--HHHHHHHHHHHHHHHHHHHHHHHHHHHTTGGGTB--HHHHHHHHHHHHHHHHTT-GGGS-TTHHHHHHHHHHHHH-S-HHHHHHHHHHHHHHHH-S---HHHHHHHHHHHHHHHHT-SS-----TT----TTTT---SSHHHHHHHGGGGGGGGS--

Nearest PDB structures (foldseek):
  7o0n-assembly1_B  TM=4.807E-01  e=1.693E-03  Myxococcus xanthus DK 1622
  7bnr-assembly1_A  TM=4.875E-01  e=1.953E-03  Myxococcus xanthus DK 1622
  7bnk-assembly1_B  TM=4.931E-01  e=4.601E-03  Myxococcus xanthus DK 1622
  7ol9-assembly1_A  TM=3.257E-01  e=5.403E-04  Bacillus subtilis subsp. subtilis str. 168
  6sdk-assembly1_B  TM=4.552E-01  e=3.088E-02  Bacillus subtilis subsp. subtilis str. 168

pLDDT: mean 89.03, std 11.13, range [36.09, 98.5]

Solvent-accessible surface area (backbone atoms only — not comparable to full-atom values): 19939 Å² total; per-residue (Å²): 129,83,54,62,43,44,43,64,59,53,40,54,50,38,66,67,47,23,66,78,70,23,90,64,32,72,61,52,52,52,51,23,50,51,46,45,51,56,40,45,74,70,71,41,47,65,65,83,93,64,50,72,45,53,52,87,42,30,27,38,51,54,82,74,46,79,81,83,52,45,57,54,28,49,56,50,42,65,69,56,52,42,63,74,52,72,57,31,34,24,40,31,37,92,92,44,88,49,28,38,47,43,43,46,70,48,54,54,44,33,43,48,75,71,68,48,66,54,47,48,34,45,78,43,81,54,75,60,87,60,49,56,51,53,51,33,47,46,63,72,70,68,60,82,76,73,78,51,65,63,58,50,43,55,52,25,41,52,42,36,75,75,66,44,70,85,47,64,72,23,42,49,39,41,52,54,48,50,39,31,59,72,69,51,30,32,83,43,41,67,77,41,62,76,32,88,93,65,35,65,94,44,72,27,31,34,53,52,55,70,54,54,56,50,27,35,73,43,34,36,65,69,46,40,40,54,48,52,52,31,43,47,72,75,43,21,85,37,86,80,14,40,52,53,65,46,64,50,38,5,49,28,39,31,47,30,47,15,54,77,68,68,41,54,88,75,50,61,96,59,46,65,40,55,30,50,52,26,34,34,72,61,40,42,81,48,61,68,51,40,42,57,13,47,55,49,25,38,36,64,55,65,74,51,81,89,51,62,40,64,48,36,21,43,50,42,36,54,41,18,54,74,68,70,44,92,65,85,70,50,78,61,87,100,64,64,50,42,58,79,61,20,58,66,31,90,49,71,56,25,33,64,26,44,50,73,34,54,61,51,49,68,84,79,110

Foldseek 3Di:
DQQKDQLVVLLVVLVVCLPVQPVPRVVLLVLLLVVVVVLVVVVFAADDDFDKDFSRQEMERVVQDDRQDSVVLSVCSNPPGRDPLDFFEFEDEPVGSHTYTLGCSSVSSSCVSSPDRITGYDYDYDNPVCVSNVVNCCVPPVPPDDDDLVNVLVVLCVCVVVVPPPDPVSVLSVLLVVLCVVLQEAADAPVQCPDPVRHDPGQAYEHDSVLSSVLCVQANSVQLNLLSNLQCVQQQPPPRRYRQSLLSLLSSLLNNLCVVVVNPVVAPPNNSNLLSVLLCVQQNRDPPLVQVLLLQLQCQVPVDHDPSNQSSNQSSQVSSCVRPNPDHTGHDPPDHSCLQCLSFRPDPSNCNRSVNSVCNPPPPD

Sequence (365 aa):
MSKVKMLLDVVAEVQKEAPEDVPNFSKRYAEAKVNLQNQIAKGRMLPRGVEEHPLEDFAFNYSVQRDVRPGHVMNIMKKFDPRVCTPVSAVKRSDSDTLYIFDGQHRAVTLAMLGYEKIPVTIVETDEVAFDAEAFEIVNDSGILRAGTEEIHRCLLHRFKMGEIETERVVTAHQVQEVFDTVQIDLEPKRVRKSAGKCGPNKYYFSHFDYAYKGYKMAGAEGLQKALEAIKLVYGEEDGGEINQGLFIGLMKQYQMGNEAKRLKRLPENWMIKMLESLKQGCGASATLIHSASKKQWQHANGVGWDAPVAMAHVLREVYLIEDGDFEPSYMPNVTLKLFDGDIASDSEATTAFNKYLHNRKEVA